Protein AF-A0A7S2RKB1-F1 (afdb_monomer)

Organism: NCBI:txid96639

Foldseek 3Di:
DDDDDDPPPPPPDFDWADDDALFWDDFDDDPDDDDDDDDFFDDDDPPAAADECLCQPQEVQASAPDFFDPDDAFQADSVLRSCRRHVDHDDHPFQQQDPDNVRGCPVVPDDQPAWDWRARRHPGHTFFTDDDPDGSVVQVVVQNVVSHRIGTSVGGPNVFWHAYGRGIIHGPVSPDPDD

pLDDT: mean 72.97, std 24.43, range [22.75, 96.31]

Sequence (179 aa):
WPTGGDGRMMIPRNRSLLVLSLVCAFSLYNLFTAMGNRGSGDIYGPPVVMGDESLMAPKEHGTCEKGPLEKLKWGVKSELADRICTANRHYAEHSGYAFEKETTSWLAQVDRGNPVEYFDSIFGDRMFTAPMGRTFEEFILESRKHGWPSFRDAEVDWENVRILPGGEAVSTNVSKPFE

Solvent-accessible surface area (backbone atoms only — not comparable to full-atom values): 10854 Å² total; per-residue (Å²): 137,89,85,92,77,93,75,75,78,75,72,79,76,85,64,66,38,71,48,42,60,67,36,39,32,54,69,81,87,75,98,70,95,72,95,74,85,94,68,94,65,61,79,70,64,83,87,54,41,75,42,60,72,72,58,63,41,80,46,85,33,42,27,20,75,54,63,47,46,96,78,56,72,44,62,52,53,58,70,58,44,28,46,30,54,24,68,41,92,72,58,54,77,64,73,43,48,66,78,36,75,93,56,20,42,39,83,81,68,58,66,73,90,51,63,40,78,38,42,41,46,55,82,58,50,63,39,33,40,42,48,68,100,57,50,49,66,57,38,52,54,52,9,62,75,72,27,38,52,50,40,36,67,89,19,49,33,60,89,35,37,24,35,27,70,58,52,32,48,41,67,54,70,56,70,61,78,91,128

Secondary structure (DSSP, 8-state):
----------PPP--EE---SSS-------S--------S--PPPTTPPB--GGGGS-BTBBTBSS---SS-GGG--HHHHHHHHTS-SS--SPTTGGG-TTT--HHHHS-SSS-EEEE-TTT--EEEEE-SSS-HHHHHHHHHHHTS--EEGGGB-TTTEEE-TTS-EEEGGGG----

Structure (mmCIF, N/CA/C/O backbone):
data_AF-A0A7S2RKB1-F1
#
_entry.id   AF-A0A7S2RKB1-F1
#
loop_
_atom_site.group_PDB
_atom_site.id
_atom_site.type_symbol
_atom_site.label_atom_id
_atom_site.label_alt_id
_atom_site.label_comp_id
_atom_site.label_asym_id
_atom_site.label_entity_id
_atom_site.label_seq_id
_atom_site.pdbx_PDB_ins_code
_atom_site.Cartn_x
_atom_site.Cartn_y
_atom_site.Cartn_z
_atom_site.occupancy
_atom_site.B_iso_or_equiv
_atom_site.auth_seq_id
_atom_site.auth_comp_id
_atom_site.auth_asym_id
_atom_site.auth_atom_id
_atom_site.pdbx_PDB_model_num
ATOM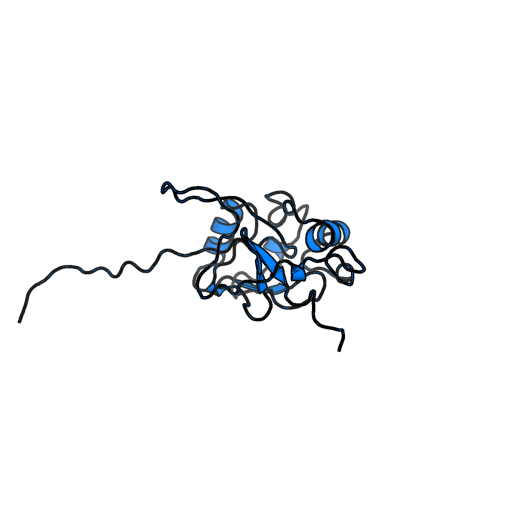 1 N N . TRP A 1 1 ? -28.813 -42.904 14.978 1.00 22.75 1 TRP A N 1
ATOM 2 C CA . TRP A 1 1 ? -29.222 -42.622 16.370 1.00 22.75 1 TRP A CA 1
ATOM 3 C C . TRP A 1 1 ? -28.021 -42.874 17.280 1.00 22.75 1 TRP A C 1
ATOM 5 O O . TRP A 1 1 ? -27.287 -43.806 16.985 1.00 22.75 1 TRP A O 1
ATOM 15 N N . PRO A 1 2 ? -27.757 -41.976 18.245 1.00 47.81 2 PRO A N 1
ATOM 16 C CA . PRO A 1 2 ? -26.564 -41.108 18.387 1.00 47.81 2 PRO A CA 1
ATOM 17 C C . PRO A 1 2 ? -25.535 -41.673 19.403 1.00 47.81 2 PRO A C 1
ATOM 19 O O . PRO A 1 2 ? -25.782 -42.743 19.936 1.00 47.81 2 PRO A O 1
ATOM 22 N N . THR A 1 3 ? -24.328 -41.135 19.653 1.00 34.97 3 THR A N 1
ATOM 23 C CA . THR A 1 3 ? -23.911 -39.822 20.226 1.00 34.97 3 THR A CA 1
ATOM 24 C C . THR A 1 3 ? -22.393 -39.634 19.994 1.00 34.97 3 THR A C 1
ATOM 26 O O . THR A 1 3 ? -21.649 -40.590 20.162 1.00 34.97 3 THR A O 1
ATOM 29 N N . GLY A 1 4 ? -21.856 -38.499 19.538 1.00 30.16 4 GLY A N 1
ATOM 30 C CA . GLY A 1 4 ? -21.643 -37.277 20.325 1.00 30.16 4 GLY A CA 1
ATOM 31 C C . GLY A 1 4 ? -20.134 -37.020 20.514 1.00 30.16 4 GLY A C 1
ATOM 32 O O . GLY A 1 4 ? -19.488 -37.710 21.291 1.00 30.16 4 GLY A O 1
ATOM 33 N N . GLY A 1 5 ? -19.579 -36.039 19.797 1.00 26.72 5 GLY A N 1
ATOM 34 C CA . GLY A 1 5 ? -18.192 -35.585 19.925 1.00 26.72 5 GLY A CA 1
ATOM 35 C C . GLY A 1 5 ? -17.987 -34.299 19.125 1.00 26.72 5 GLY A C 1
ATOM 36 O O . GLY A 1 5 ? -17.974 -34.336 17.900 1.00 26.72 5 GLY A O 1
ATOM 37 N N . ASP A 1 6 ? -17.921 -33.177 19.841 1.00 34.97 6 ASP A N 1
ATOM 38 C CA . ASP A 1 6 ? -17.678 -31.801 19.385 1.00 34.97 6 ASP A CA 1
ATOM 39 C C . ASP A 1 6 ? -16.506 -31.727 18.386 1.00 34.97 6 ASP A C 1
ATOM 41 O O . ASP A 1 6 ? -15.339 -31.655 18.763 1.00 34.97 6 ASP A O 1
ATOM 45 N N . GLY A 1 7 ? -16.835 -31.766 17.095 1.00 29.09 7 GLY A N 1
ATOM 46 C CA . GLY A 1 7 ? -15.930 -31.474 15.992 1.00 29.09 7 GLY A CA 1
ATOM 47 C C . GLY A 1 7 ? -16.027 -30.003 15.625 1.00 29.09 7 GLY A C 1
ATOM 48 O O . GLY A 1 7 ? -16.482 -29.676 14.529 1.00 29.09 7 GLY A O 1
ATOM 49 N N . ARG A 1 8 ? -15.650 -29.114 16.551 1.00 27.94 8 ARG A N 1
ATOM 50 C CA . ARG A 1 8 ? -15.369 -27.706 16.260 1.00 27.94 8 ARG A CA 1
ATOM 51 C C . ARG A 1 8 ? -14.520 -27.630 14.991 1.00 27.94 8 ARG A C 1
ATOM 53 O O . ARG A 1 8 ? -13.331 -27.944 15.012 1.00 27.94 8 ARG A O 1
ATOM 60 N N . MET A 1 9 ? -15.145 -27.220 13.886 1.00 23.86 9 MET A N 1
ATOM 61 C CA . MET A 1 9 ? -14.447 -26.786 12.683 1.00 23.86 9 MET A CA 1
ATOM 62 C C . MET A 1 9 ? -13.478 -25.689 13.115 1.00 23.86 9 MET A C 1
ATOM 64 O O . MET A 1 9 ? -13.882 -24.566 13.413 1.00 23.86 9 MET A O 1
ATOM 68 N N . MET A 1 10 ? -12.194 -26.034 13.203 1.00 23.20 10 MET A N 1
ATOM 69 C CA . MET A 1 10 ? -11.132 -25.049 13.283 1.00 23.20 10 MET A CA 1
ATOM 70 C C . MET A 1 10 ? -11.144 -24.295 11.958 1.00 23.20 10 MET A C 1
ATOM 72 O O . MET A 1 10 ? -10.637 -24.778 10.949 1.00 23.20 10 MET A O 1
ATOM 76 N N . ILE A 1 11 ? -11.778 -23.125 11.975 1.00 26.55 11 ILE A N 1
ATOM 77 C CA . ILE A 1 11 ? -11.685 -22.120 10.922 1.00 26.55 11 ILE A CA 1
ATOM 78 C C . ILE A 1 11 ? -10.182 -21.899 10.678 1.00 26.55 11 ILE A C 1
ATOM 80 O O . ILE A 1 11 ? -9.467 -21.585 11.639 1.00 26.55 11 ILE A O 1
ATOM 84 N N . PRO A 1 12 ? -9.656 -22.128 9.460 1.00 25.45 12 PRO A N 1
ATOM 85 C CA . PRO A 1 12 ? -8.233 -21.981 9.212 1.00 25.45 12 PRO A CA 1
ATOM 86 C C . PRO A 1 12 ? -7.802 -20.551 9.541 1.00 25.45 12 PRO A C 1
ATOM 88 O O . PRO A 1 12 ? -8.410 -19.579 9.100 1.00 25.45 12 PRO A O 1
ATOM 91 N N . ARG A 1 13 ? -6.762 -20.463 10.371 1.00 24.61 13 ARG A N 1
ATOM 92 C CA . ARG A 1 13 ? -6.138 -19.241 10.882 1.00 24.61 13 ARG A CA 1
ATOM 93 C C . ARG A 1 13 ? -5.901 -18.222 9.760 1.00 24.61 13 ARG A C 1
ATOM 95 O O . ARG A 1 13 ? -5.234 -18.548 8.781 1.00 24.61 13 ARG A O 1
ATOM 102 N N . ASN A 1 14 ? -6.407 -17.003 9.969 1.00 26.58 14 ASN A N 1
ATOM 103 C CA . ASN A 1 14 ? -6.174 -15.805 9.159 1.00 26.58 14 ASN A CA 1
ATOM 104 C C . ASN A 1 14 ? -4.717 -15.719 8.685 1.00 26.58 14 ASN A C 1
ATOM 106 O O . ASN A 1 14 ? -3.808 -15.520 9.493 1.00 26.58 14 ASN A O 1
ATOM 110 N N . ARG A 1 15 ? -4.512 -15.854 7.374 1.00 29.89 15 ARG A N 1
ATOM 111 C CA . ARG A 1 15 ? -3.282 -15.449 6.698 1.00 29.89 15 ARG A CA 1
ATOM 112 C C . ARG A 1 15 ? -3.442 -13.958 6.403 1.00 29.89 15 ARG A C 1
ATOM 114 O O . ARG A 1 15 ? -4.261 -13.564 5.580 1.00 29.89 15 ARG A O 1
ATOM 121 N N . SER A 1 16 ? -2.785 -13.125 7.203 1.00 28.12 16 SER A N 1
ATOM 122 C CA . SER A 1 16 ? -2.664 -11.697 6.917 1.00 28.12 16 SER A CA 1
ATOM 123 C C . SER A 1 16 ? -1.487 -11.524 5.969 1.00 28.12 16 SER A C 1
ATOM 125 O O . SER A 1 16 ? -0.365 -11.868 6.341 1.00 28.12 16 SER A O 1
ATOM 127 N N . LEU A 1 17 ? -1.735 -11.046 4.749 1.00 30.05 17 LEU A N 1
ATOM 128 C CA . LEU A 1 17 ? -0.665 -10.586 3.875 1.00 30.05 17 LEU A CA 1
ATOM 129 C C . LEU A 1 17 ? -0.160 -9.250 4.408 1.00 30.05 17 LEU A C 1
ATOM 131 O O . LEU A 1 17 ? -0.875 -8.395 4.926 1.00 30.05 17 LEU A O 1
ATOM 135 N N . LEU A 1 18 ? 1.142 -9.080 4.329 1.00 30.59 18 LEU A N 1
ATOM 136 C CA . LEU A 1 18 ? 1.769 -7.830 4.695 1.00 30.59 18 LEU A CA 1
ATOM 137 C C . LEU A 1 18 ? 1.965 -7.088 3.393 1.00 30.59 18 LEU A C 1
ATOM 139 O O . LEU A 1 18 ? 2.923 -7.347 2.673 1.00 30.59 18 LEU A O 1
ATOM 143 N N . VAL A 1 19 ? 1.037 -6.190 3.083 1.00 30.83 19 VAL A N 1
ATOM 144 C CA . VAL A 1 19 ? 1.320 -5.157 2.101 1.00 30.83 19 VAL A CA 1
ATOM 145 C C . VAL A 1 19 ? 1.394 -3.853 2.862 1.00 30.83 19 VAL A C 1
ATOM 147 O O . VAL A 1 19 ? 0.388 -3.350 3.335 1.00 30.83 19 VAL A O 1
ATOM 150 N N . LEU A 1 20 ? 2.637 -3.459 3.141 1.00 36.00 20 LEU A N 1
ATOM 151 C CA . LEU A 1 20 ? 3.286 -2.233 2.670 1.00 36.00 20 LEU A CA 1
ATOM 152 C C . LEU A 1 20 ? 2.356 -1.043 2.445 1.00 36.00 20 LEU A C 1
ATOM 154 O O . LEU A 1 20 ? 1.196 -1.201 2.086 1.00 36.00 20 LEU A O 1
ATOM 158 N N . SER A 1 21 ? 2.833 0.179 2.655 1.00 31.25 21 SER A N 1
ATOM 159 C CA . SER A 1 21 ? 1.994 1.344 2.382 1.00 31.25 21 SER A CA 1
ATOM 160 C C . SER A 1 21 ? 1.488 1.364 0.926 1.00 31.25 21 SER A C 1
ATOM 162 O O . SER A 1 21 ? 1.634 0.438 0.134 1.00 31.25 21 SER A O 1
ATOM 164 N N . LEU A 1 22 ? 0.924 2.483 0.518 1.00 40.50 22 LEU A N 1
ATOM 165 C CA . LEU A 1 22 ? 0.825 2.923 -0.874 1.00 40.50 22 LEU A CA 1
ATOM 166 C C . LEU A 1 22 ? 2.106 2.763 -1.751 1.00 40.50 22 LEU A C 1
ATOM 168 O O . LEU A 1 22 ? 2.208 3.405 -2.796 1.00 40.50 22 LEU A O 1
ATOM 172 N N . VAL A 1 23 ? 3.102 1.975 -1.344 1.00 32.56 23 VAL A N 1
ATOM 173 C CA . VAL A 1 23 ? 4.433 1.822 -1.887 1.00 32.56 23 VAL A CA 1
ATOM 174 C C . VAL A 1 23 ? 5.052 0.483 -1.393 1.00 32.56 23 VAL A C 1
ATOM 176 O O . VAL A 1 23 ? 5.084 0.237 -0.192 1.00 32.56 23 VAL A O 1
ATOM 179 N N . CYS A 1 24 ? 5.501 -0.383 -2.316 1.00 30.62 24 CYS A N 1
ATOM 180 C CA . CYS A 1 24 ? 5.861 -1.815 -2.159 1.00 30.62 24 CYS A CA 1
ATOM 181 C C . CYS A 1 24 ? 7.160 -2.174 -1.369 1.00 30.62 24 CYS A C 1
ATOM 183 O O . CYS A 1 24 ? 7.976 -1.319 -1.053 1.00 30.62 24 CYS A O 1
ATOM 185 N N . ALA A 1 25 ? 7.340 -3.492 -1.133 1.00 31.64 25 ALA A N 1
ATOM 186 C CA . ALA A 1 25 ? 8.461 -4.299 -0.581 1.00 31.64 25 ALA A CA 1
ATOM 187 C C . ALA A 1 25 ? 8.679 -4.520 0.952 1.00 31.64 25 ALA A C 1
ATOM 189 O O . ALA A 1 25 ? 9.341 -3.746 1.644 1.00 31.64 25 ALA A O 1
ATOM 190 N N . PHE A 1 26 ? 8.266 -5.693 1.477 1.00 35.56 26 PHE A N 1
ATOM 191 C CA . PHE A 1 26 ? 8.821 -6.304 2.693 1.00 35.56 26 PHE A CA 1
ATOM 192 C C . PHE A 1 26 ? 8.991 -7.813 2.511 1.00 35.56 26 PHE A C 1
ATOM 194 O O . PHE A 1 26 ? 8.046 -8.530 2.204 1.00 35.56 26 PHE A O 1
ATOM 201 N N . SER A 1 27 ? 10.200 -8.286 2.799 1.00 3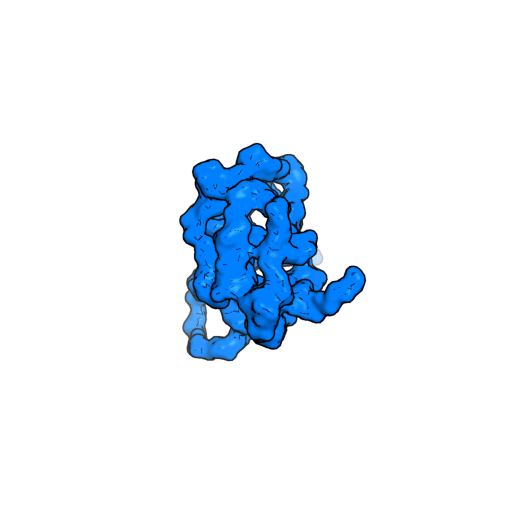2.28 27 SER A N 1
ATOM 202 C CA . SER A 1 27 ? 10.482 -9.665 3.173 1.00 32.28 27 SER A CA 1
ATOM 203 C C . SER A 1 27 ? 11.081 -9.618 4.572 1.00 32.28 27 SER A C 1
ATOM 205 O O . SER A 1 27 ? 12.177 -9.090 4.730 1.00 32.28 27 SER A O 1
ATOM 207 N N . LEU A 1 28 ? 10.387 -10.147 5.586 1.00 30.70 28 LEU A N 1
ATOM 208 C CA . LEU A 1 28 ? 11.035 -10.709 6.775 1.00 30.70 28 LEU A CA 1
ATOM 209 C C . LEU A 1 28 ? 10.230 -11.899 7.315 1.00 30.70 28 LEU A C 1
ATOM 211 O O . LEU A 1 28 ? 9.051 -11.817 7.647 1.00 30.70 28 LEU A O 1
ATOM 215 N N . TYR A 1 29 ? 10.958 -13.005 7.408 1.00 33.84 29 TYR A N 1
ATOM 216 C CA . TYR A 1 29 ? 10.642 -14.310 7.971 1.00 33.84 29 TYR A CA 1
ATOM 217 C C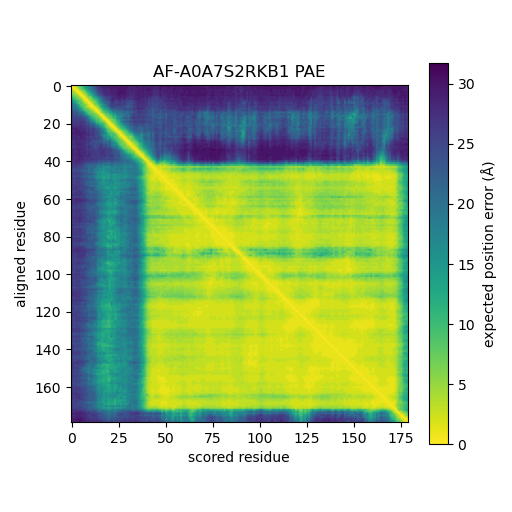 . TYR A 1 29 ? 9.798 -14.327 9.268 1.00 33.84 29 TYR A C 1
ATOM 219 O O . TYR A 1 29 ? 10.232 -13.858 10.315 1.00 33.84 29 TYR A O 1
ATOM 227 N N . ASN A 1 30 ? 8.685 -15.065 9.183 1.00 36.66 30 ASN A N 1
ATOM 228 C CA . ASN A 1 30 ? 8.156 -16.071 10.118 1.00 36.66 30 ASN A CA 1
ATOM 229 C C . ASN A 1 30 ? 7.987 -15.750 11.619 1.00 36.66 30 ASN A C 1
ATOM 231 O O . ASN A 1 30 ? 8.924 -15.831 12.410 1.00 36.66 30 ASN A O 1
ATOM 235 N N . LEU A 1 31 ? 6.715 -15.706 12.037 1.00 27.77 31 LEU A N 1
ATOM 236 C CA . LEU A 1 31 ? 6.257 -16.371 13.261 1.00 27.77 31 LEU A CA 1
ATOM 237 C C . LEU A 1 31 ? 5.625 -17.726 12.893 1.00 27.77 31 LEU A C 1
ATOM 239 O O . LEU A 1 31 ? 4.414 -17.860 12.965 1.00 27.77 31 LEU A O 1
ATOM 243 N N . PHE A 1 32 ? 6.420 -18.721 12.494 1.00 31.42 32 PHE A N 1
ATOM 244 C CA . PHE A 1 32 ? 6.077 -20.141 12.666 1.00 31.42 32 PHE A CA 1
ATOM 245 C C . PHE A 1 32 ? 7.359 -20.979 12.713 1.00 31.42 32 PHE A C 1
ATOM 247 O O . PHE A 1 32 ? 8.085 -21.123 11.735 1.00 31.42 32 PHE A O 1
ATOM 254 N N . THR A 1 33 ? 7.641 -21.521 13.895 1.00 32.06 33 THR A N 1
ATOM 255 C CA . THR A 1 33 ? 8.693 -22.502 14.144 1.00 32.06 33 THR A CA 1
ATOM 256 C C . THR A 1 33 ? 8.208 -23.876 13.686 1.00 32.06 33 THR A C 1
ATOM 258 O O . THR A 1 33 ? 7.337 -24.464 14.319 1.00 32.06 33 THR A O 1
ATOM 261 N N . ALA A 1 34 ? 8.800 -24.413 12.626 1.00 27.95 34 ALA A N 1
ATOM 262 C CA . ALA A 1 34 ? 9.016 -25.847 12.461 1.00 27.95 34 ALA A CA 1
ATOM 263 C C . ALA A 1 34 ? 10.259 -26.018 11.582 1.00 27.95 34 ALA A C 1
ATOM 265 O O . ALA A 1 34 ? 10.445 -25.313 10.597 1.00 27.95 34 ALA A O 1
ATOM 266 N N . MET A 1 35 ? 11.160 -26.888 12.017 1.00 33.19 35 MET A N 1
ATOM 267 C CA . MET A 1 35 ? 12.509 -27.060 11.487 1.00 33.19 35 MET A CA 1
ATOM 268 C C . MET A 1 35 ? 12.487 -27.388 9.984 1.00 33.19 35 MET A C 1
ATOM 270 O O . MET A 1 35 ? 11.831 -28.341 9.577 1.00 33.19 35 MET A O 1
ATOM 274 N N . GLY A 1 36 ? 13.229 -26.631 9.172 1.00 28.55 36 GLY A N 1
ATOM 275 C CA . GLY A 1 36 ? 13.377 -26.897 7.741 1.00 28.55 36 GLY A CA 1
ATOM 276 C C . GLY A 1 36 ? 14.241 -25.849 7.036 1.00 28.55 36 GLY A C 1
ATOM 277 O O . GLY A 1 36 ? 13.986 -24.658 7.128 1.00 28.55 36 GLY A O 1
ATOM 278 N N . ASN A 1 37 ? 15.299 -26.326 6.391 1.00 35.88 37 ASN A N 1
ATOM 279 C CA . ASN A 1 37 ? 16.357 -25.635 5.651 1.00 35.88 37 ASN A CA 1
ATOM 280 C C . ASN A 1 37 ? 15.897 -24.426 4.788 1.00 35.88 37 ASN A C 1
ATOM 282 O O . ASN A 1 37 ? 15.012 -24.576 3.951 1.00 35.88 37 ASN A O 1
ATOM 286 N N . ARG A 1 38 ? 16.526 -23.246 4.948 1.00 42.44 38 ARG A N 1
ATOM 287 C CA . ARG A 1 38 ? 16.238 -22.027 4.159 1.00 42.44 38 ARG A CA 1
ATOM 288 C C . ARG A 1 38 ? 16.878 -22.113 2.769 1.00 42.44 38 ARG A C 1
ATOM 290 O O . ARG A 1 38 ? 18.085 -21.921 2.639 1.00 42.44 38 ARG A O 1
ATOM 297 N N . GLY A 1 39 ? 16.063 -22.375 1.752 1.00 33.53 39 GLY A N 1
ATOM 298 C CA . GLY A 1 39 ? 16.399 -22.203 0.338 1.00 33.53 39 GLY A CA 1
ATOM 299 C C . GLY A 1 39 ? 15.526 -21.117 -0.294 1.00 33.53 39 GLY A C 1
ATOM 300 O O . GLY A 1 39 ? 14.411 -20.875 0.152 1.00 33.53 39 GLY A O 1
ATOM 301 N N . SER A 1 40 ? 16.043 -20.457 -1.326 1.00 49.50 40 SER A N 1
ATOM 302 C CA . SER A 1 40 ? 15.294 -19.595 -2.245 1.00 49.50 40 SER A CA 1
ATOM 303 C C . SER A 1 40 ? 14.058 -20.317 -2.809 1.00 49.50 40 SER A C 1
ATOM 305 O O . SER A 1 40 ? 14.231 -21.364 -3.432 1.00 49.50 40 SER A O 1
ATOM 307 N N . GLY A 1 41 ? 12.847 -19.765 -2.644 1.00 53.69 41 GLY A N 1
ATOM 308 C CA . GLY A 1 41 ? 11.652 -20.254 -3.354 1.00 53.69 41 GLY A CA 1
ATOM 309 C C . GLY A 1 41 ? 10.399 -20.494 -2.510 1.00 53.69 41 GLY A C 1
ATOM 310 O O . GLY A 1 41 ? 9.762 -21.533 -2.670 1.00 53.69 41 GLY A O 1
ATOM 311 N N . ASP A 1 42 ? 10.014 -19.562 -1.636 1.00 67.00 42 ASP A N 1
ATOM 312 C CA . ASP A 1 42 ? 8.704 -19.655 -0.986 1.00 67.00 42 ASP A CA 1
ATOM 313 C C . ASP A 1 42 ? 7.598 -19.464 -2.041 1.00 67.00 42 ASP A C 1
ATOM 315 O O . ASP A 1 42 ? 7.418 -18.374 -2.586 1.00 67.00 42 ASP A O 1
ATOM 319 N N . ILE A 1 43 ? 6.889 -20.552 -2.358 1.00 78.19 43 ILE A N 1
ATOM 320 C CA . ILE A 1 43 ? 5.700 -20.553 -3.215 1.00 78.19 43 ILE A CA 1
ATOM 321 C C . ILE A 1 43 ? 4.468 -20.486 -2.321 1.00 78.19 43 ILE A C 1
ATOM 323 O O . ILE A 1 43 ? 4.257 -21.343 -1.457 1.00 78.19 43 ILE A O 1
ATOM 327 N N . TYR A 1 44 ? 3.630 -19.482 -2.552 1.00 84.56 44 TYR A N 1
ATOM 328 C CA . TYR A 1 44 ? 2.390 -19.294 -1.813 1.00 84.56 44 TYR A CA 1
ATOM 329 C C . TYR A 1 44 ? 1.232 -19.976 -2.546 1.00 84.56 44 TYR A C 1
ATOM 331 O O . TYR A 1 44 ? 1.093 -19.878 -3.762 1.00 84.56 44 TYR A O 1
ATOM 339 N N . GLY A 1 45 ? 0.411 -20.713 -1.795 1.00 87.44 45 GLY A N 1
ATOM 340 C CA . GLY A 1 45 ? -0.793 -21.343 -2.336 1.00 87.44 45 GLY A CA 1
ATOM 341 C C . GLY A 1 45 ? -1.942 -20.344 -2.535 1.00 87.44 45 GLY A C 1
ATOM 342 O O . GLY A 1 45 ? -1.889 -19.239 -1.991 1.00 87.44 45 GLY A O 1
ATOM 343 N N . PRO A 1 46 ? -3.014 -20.745 -3.244 1.00 86.75 46 PRO A N 1
ATOM 344 C CA . PRO A 1 46 ? -4.194 -19.907 -3.456 1.00 86.75 46 PRO A CA 1
ATOM 345 C C . PRO A 1 46 ? -4.767 -19.324 -2.146 1.00 86.75 46 PRO A C 1
ATOM 347 O O . PRO A 1 46 ? -4.726 -20.012 -1.117 1.00 86.75 46 PRO A O 1
ATOM 350 N N . PRO A 1 47 ? -5.324 -18.094 -2.174 1.00 91.25 47 PRO A N 1
ATOM 351 C CA . PRO A 1 47 ? -5.634 -17.285 -3.364 1.00 91.25 47 PRO A CA 1
ATOM 352 C C . PRO A 1 47 ? -4.453 -16.468 -3.913 1.00 91.25 47 PRO A C 1
ATOM 354 O O . PRO A 1 47 ? -4.628 -15.747 -4.890 1.00 91.25 47 PRO A O 1
ATOM 357 N N . VAL A 1 48 ? -3.264 -16.585 -3.316 1.00 91.00 48 VAL A N 1
ATOM 358 C CA . VAL A 1 48 ? -2.084 -15.828 -3.737 1.00 91.00 48 VAL A CA 1
ATOM 359 C C . VAL A 1 48 ? -1.718 -16.126 -5.189 1.00 91.00 48 VAL A C 1
ATOM 361 O O . VAL A 1 48 ? -1.634 -17.287 -5.596 1.00 91.00 48 VAL A O 1
ATOM 364 N N . VAL A 1 49 ? -1.461 -15.065 -5.957 1.00 91.75 49 VAL A N 1
ATOM 365 C CA . VAL A 1 49 ? -0.968 -15.157 -7.334 1.00 91.75 49 VAL A CA 1
ATOM 366 C C . VAL A 1 49 ? 0.522 -14.832 -7.355 1.00 91.75 49 VAL A C 1
ATOM 368 O O . VAL A 1 49 ? 0.935 -13.717 -7.028 1.00 91.75 49 VAL A O 1
ATOM 371 N N . MET A 1 50 ? 1.337 -15.813 -7.740 1.00 91.94 50 MET A N 1
ATOM 372 C CA . MET A 1 50 ? 2.788 -15.646 -7.836 1.00 91.94 50 MET A CA 1
ATOM 373 C C . MET A 1 50 ? 3.172 -14.777 -9.039 1.00 91.94 50 MET A C 1
ATOM 375 O O . MET A 1 50 ? 2.573 -14.889 -10.110 1.00 91.94 50 MET A O 1
ATOM 379 N N . GLY A 1 51 ? 4.180 -13.927 -8.860 1.00 87.94 51 GLY A N 1
ATOM 380 C CA . GLY A 1 51 ? 4.837 -13.170 -9.925 1.00 87.94 51 GLY A CA 1
ATOM 381 C C . GLY A 1 51 ? 6.200 -13.750 -10.287 1.00 87.94 51 GLY A C 1
ATOM 382 O O . GLY A 1 51 ? 6.774 -14.530 -9.529 1.00 87.94 51 GLY A O 1
ATOM 383 N N . ASP A 1 52 ? 6.710 -13.343 -11.446 1.00 88.62 52 ASP A N 1
ATOM 384 C CA . ASP A 1 52 ? 8.076 -13.637 -11.881 1.00 88.62 52 ASP A CA 1
ATOM 385 C C . ASP A 1 52 ? 9.009 -12.472 -11.526 1.00 88.62 52 ASP A C 1
ATOM 387 O O . ASP A 1 52 ? 8.598 -11.309 -11.573 1.00 88.62 52 ASP A O 1
ATOM 391 N N . GLU A 1 53 ? 10.274 -12.765 -11.211 1.00 86.94 53 GLU A N 1
ATOM 392 C CA . GLU A 1 53 ? 11.292 -11.737 -10.939 1.00 86.94 53 GLU A CA 1
ATOM 393 C C . GLU A 1 53 ? 11.471 -10.752 -12.107 1.00 86.94 53 GLU A C 1
ATOM 395 O O . GLU A 1 53 ? 11.868 -9.603 -11.892 1.00 86.94 53 GLU A O 1
ATOM 400 N N . SER A 1 54 ? 11.121 -11.145 -13.338 1.00 87.56 54 SER A N 1
ATOM 401 C CA . SER A 1 54 ? 11.137 -10.266 -14.509 1.00 87.56 54 SER A CA 1
ATOM 402 C C . SER A 1 54 ? 10.252 -9.027 -14.351 1.00 87.56 54 SER A C 1
ATOM 404 O O . SER A 1 54 ? 10.522 -8.009 -14.990 1.00 87.56 54 SER A O 1
ATOM 406 N N . LEU A 1 55 ? 9.218 -9.070 -13.499 1.00 83.62 55 LEU A N 1
ATOM 407 C CA . LEU A 1 55 ? 8.370 -7.907 -13.203 1.00 83.62 55 LEU A CA 1
ATOM 408 C C . LEU A 1 55 ? 9.189 -6.746 -12.627 1.00 83.62 55 LEU A C 1
ATOM 410 O O . LEU A 1 55 ? 8.931 -5.588 -12.954 1.00 83.62 55 LEU A O 1
ATOM 414 N N . MET A 1 56 ? 10.235 -7.055 -11.863 1.00 83.62 56 MET A N 1
ATOM 415 C CA . MET A 1 56 ? 11.114 -6.071 -11.233 1.00 83.62 56 MET A CA 1
ATOM 416 C C . MET A 1 56 ? 12.439 -5.886 -11.982 1.00 83.62 56 MET A C 1
ATOM 418 O O . MET A 1 56 ? 13.401 -5.351 -11.424 1.00 83.62 56 MET A O 1
ATOM 422 N N . ALA A 1 57 ? 12.504 -6.306 -13.250 1.00 87.19 57 ALA A N 1
ATOM 423 C CA . ALA A 1 57 ? 13.628 -5.981 -14.117 1.00 87.19 57 ALA A CA 1
ATOM 424 C C . ALA A 1 57 ? 13.773 -4.451 -14.262 1.00 87.19 57 ALA A C 1
ATOM 426 O O . ALA A 1 57 ? 12.750 -3.750 -14.264 1.00 87.19 57 ALA A O 1
ATOM 427 N N . PRO A 1 58 ? 15.011 -3.933 -14.398 1.00 87.50 58 PRO A N 1
ATOM 428 C CA . PRO A 1 58 ? 15.250 -2.514 -14.630 1.00 87.50 58 PRO A CA 1
ATOM 429 C C . PRO A 1 58 ? 14.508 -1.980 -15.862 1.00 87.50 58 PRO A C 1
ATOM 431 O O . PRO A 1 58 ? 14.436 -2.651 -16.892 1.00 87.50 58 PRO A O 1
ATOM 434 N N . LYS A 1 59 ? 13.981 -0.763 -15.742 1.00 87.50 59 LYS A N 1
ATOM 435 C CA . LYS A 1 59 ? 13.218 -0.010 -16.748 1.00 87.50 59 LYS A CA 1
ATOM 436 C C . LYS A 1 59 ? 13.728 1.436 -16.793 1.00 87.50 59 LYS A C 1
ATOM 438 O O . LYS A 1 59 ? 14.770 1.740 -16.215 1.00 87.50 59 LYS A O 1
ATOM 443 N N . GLU A 1 60 ? 13.018 2.317 -17.497 1.00 87.56 60 GLU A N 1
ATOM 444 C CA . GLU A 1 60 ? 13.403 3.727 -17.654 1.00 87.56 60 GLU A CA 1
ATOM 445 C C . GLU A 1 60 ? 13.548 4.455 -16.307 1.00 87.56 60 GLU A C 1
ATOM 447 O O . GLU A 1 60 ? 14.499 5.212 -16.115 1.00 87.56 60 GLU A O 1
ATOM 452 N N . HIS A 1 61 ? 12.672 4.157 -15.345 1.00 84.19 61 HIS A N 1
ATOM 453 C CA . HIS A 1 61 ? 12.659 4.766 -14.019 1.00 84.19 61 HIS A CA 1
ATOM 454 C C . HIS A 1 61 ? 12.768 3.695 -12.923 1.00 84.19 61 HIS A C 1
ATOM 456 O O . HIS A 1 61 ? 11.792 3.291 -12.289 1.00 84.19 61 HIS A O 1
ATOM 462 N N . GLY A 1 62 ? 13.983 3.177 -12.723 1.00 86.62 62 GLY A N 1
ATOM 463 C CA . GLY A 1 62 ? 14.252 2.126 -11.739 1.00 86.62 62 GLY A CA 1
ATOM 464 C C . GLY A 1 62 ? 13.651 0.790 -12.172 1.00 86.62 62 GLY A C 1
ATOM 465 O O . GLY A 1 62 ? 14.102 0.200 -13.146 1.00 86.62 62 GLY A O 1
ATOM 466 N N . THR A 1 63 ? 12.648 0.298 -11.453 1.00 85.38 63 THR A N 1
ATOM 467 C CA . THR A 1 63 ? 11.880 -0.915 -11.792 1.00 85.38 63 THR A CA 1
ATOM 468 C C . THR A 1 63 ? 10.526 -0.604 -12.437 1.00 85.38 63 THR A C 1
ATOM 470 O O . THR A 1 63 ? 9.782 -1.524 -12.785 1.00 85.38 63 THR A O 1
ATOM 473 N N . CYS A 1 64 ? 10.226 0.676 -12.670 1.00 82.69 64 CYS A N 1
ATOM 474 C CA . CYS A 1 64 ? 9.015 1.161 -13.328 1.00 82.69 64 CYS A CA 1
ATOM 475 C C . CYS A 1 64 ? 9.358 1.980 -14.583 1.00 82.69 64 CYS A C 1
ATOM 477 O O . CYS A 1 64 ? 10.500 2.369 -14.808 1.00 82.69 64 CYS A O 1
ATOM 479 N N . GLU A 1 65 ? 8.362 2.249 -15.423 1.00 86.50 65 GLU A N 1
ATOM 480 C CA . GLU A 1 65 ? 8.539 3.087 -16.622 1.00 86.50 65 GLU A CA 1
ATOM 481 C C . GLU A 1 65 ? 8.529 4.588 -16.296 1.00 86.50 65 GLU A C 1
ATOM 483 O O . GLU A 1 65 ? 9.078 5.391 -17.038 1.00 86.50 65 GLU A O 1
ATOM 488 N N . LYS A 1 66 ? 7.921 4.975 -15.169 1.00 85.44 66 LYS A N 1
ATOM 489 C CA . LYS A 1 66 ? 7.754 6.368 -14.743 1.00 85.44 66 LYS A CA 1
ATOM 490 C C . LYS A 1 66 ? 7.811 6.502 -13.222 1.00 85.44 66 LYS A C 1
ATOM 492 O O . LYS A 1 66 ? 7.677 5.514 -12.499 1.00 85.44 66 LYS A O 1
ATOM 497 N N . GLY A 1 67 ? 7.974 7.739 -12.760 1.00 86.62 67 GLY A N 1
ATOM 498 C CA . GLY A 1 67 ? 7.855 8.096 -11.348 1.00 86.62 67 GLY A CA 1
ATOM 499 C C . GLY A 1 67 ? 6.399 8.165 -10.855 1.00 86.62 67 GLY A C 1
ATOM 500 O O . GLY A 1 67 ? 5.462 7.918 -11.622 1.00 86.62 67 GLY A O 1
ATOM 501 N N . PRO A 1 68 ? 6.193 8.513 -9.573 1.00 87.19 68 PRO A N 1
ATOM 502 C CA . PRO A 1 68 ? 4.870 8.580 -8.962 1.00 87.19 68 PRO A CA 1
ATOM 503 C C . PRO A 1 68 ? 3.919 9.576 -9.623 1.00 87.19 68 PRO A C 1
ATOM 505 O O . PRO A 1 68 ? 4.330 10.568 -10.225 1.00 87.19 68 PRO A O 1
ATOM 508 N N . LEU A 1 69 ? 2.622 9.341 -9.427 1.00 82.12 69 LEU A N 1
ATOM 509 C CA . LEU A 1 69 ? 1.564 10.275 -9.798 1.00 82.12 69 LEU A CA 1
ATOM 510 C C . LEU A 1 69 ? 1.766 11.635 -9.111 1.00 82.12 69 LEU A C 1
ATOM 512 O O . LEU A 1 69 ? 2.159 11.710 -7.947 1.00 82.12 69 LEU A O 1
ATOM 516 N N . GLU A 1 70 ? 1.404 12.719 -9.804 1.00 80.69 70 GLU A N 1
ATOM 517 C CA . GLU A 1 70 ? 1.581 14.093 -9.301 1.00 80.69 70 GLU A CA 1
ATOM 518 C C . GLU A 1 70 ? 0.863 14.356 -7.967 1.00 80.69 70 GLU A C 1
ATOM 520 O O . GLU A 1 70 ? 1.292 15.194 -7.174 1.00 80.69 70 GLU A O 1
ATOM 525 N N . LYS A 1 71 ? -0.258 13.665 -7.720 1.00 82.12 71 LYS A N 1
ATOM 526 C CA . LYS A 1 71 ? -1.101 13.850 -6.534 1.00 82.12 71 LYS A CA 1
ATOM 527 C C . LYS A 1 71 ? -1.328 12.527 -5.824 1.00 82.12 71 LYS A C 1
ATOM 529 O O . LYS A 1 71 ? -2.252 11.782 -6.147 1.00 82.12 71 LYS A O 1
ATOM 534 N N . LEU A 1 72 ? -0.508 12.274 -4.813 1.00 86.25 72 LEU A N 1
ATOM 535 C CA . LEU A 1 72 ? -0.657 11.121 -3.936 1.00 86.25 72 LEU A CA 1
ATOM 536 C C . LEU A 1 72 ? -1.671 11.395 -2.821 1.00 86.25 72 LEU A C 1
ATOM 538 O O . LEU A 1 72 ? -1.801 12.515 -2.314 1.00 86.25 72 LEU A O 1
ATOM 542 N N . LYS A 1 73 ? -2.398 10.349 -2.417 1.00 85.62 73 LYS A N 1
ATOM 543 C CA . LYS A 1 73 ? -3.327 10.428 -1.285 1.00 85.62 73 LYS A CA 1
ATOM 544 C C . LYS A 1 73 ? -2.567 10.647 0.024 1.00 85.62 73 LYS A C 1
ATOM 546 O O . LYS A 1 73 ? -1.409 10.269 0.183 1.00 85.62 73 LYS A O 1
ATOM 551 N N . TRP A 1 74 ? -3.263 11.256 0.977 1.00 87.75 74 TRP A N 1
ATOM 552 C CA . TRP A 1 74 ? -2.848 11.375 2.376 1.00 87.75 74 TRP A CA 1
ATOM 553 C C . TRP A 1 74 ? -1.529 12.111 2.639 1.00 87.75 74 TRP A C 1
ATOM 555 O O . TRP A 1 74 ? -0.987 12.009 3.737 1.00 87.75 74 TRP A O 1
ATOM 565 N N . GLY A 1 75 ? -1.046 12.913 1.688 1.00 84.06 75 GLY A N 1
ATOM 566 C CA . GLY A 1 75 ? 0.165 13.718 1.871 1.00 84.06 75 GLY A CA 1
ATOM 567 C C . GLY A 1 75 ? 1.457 12.900 1.856 1.00 84.06 75 GLY A C 1
ATOM 568 O O . GLY A 1 75 ? 2.467 13.363 2.382 1.00 84.06 75 GLY A O 1
ATOM 569 N N . VAL A 1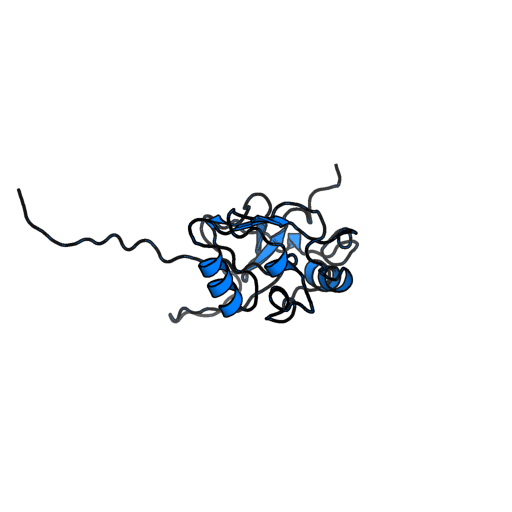 76 ? 1.431 11.698 1.268 1.00 85.56 76 VAL A N 1
ATOM 570 C CA . VAL A 1 76 ? 2.648 10.920 1.007 1.00 85.56 76 VAL A CA 1
ATOM 571 C C . VAL A 1 76 ? 3.587 11.750 0.131 1.00 85.56 76 VAL A C 1
ATOM 573 O O . VAL A 1 76 ? 3.168 12.323 -0.875 1.00 85.56 76 VAL A O 1
ATOM 576 N N . LYS A 1 77 ? 4.862 11.826 0.523 1.00 86.50 77 LYS A N 1
ATOM 577 C CA . LYS A 1 77 ? 5.883 12.577 -0.219 1.00 86.50 77 LYS A CA 1
ATOM 578 C C . LYS A 1 77 ? 6.237 11.840 -1.506 1.00 86.50 77 LYS A C 1
ATOM 580 O O . LYS A 1 77 ? 6.617 10.670 -1.441 1.00 86.50 77 LYS A O 1
ATOM 585 N N . SER A 1 78 ? 6.172 12.528 -2.642 1.00 86.00 78 SER A N 1
ATOM 586 C CA . SER A 1 78 ? 6.469 11.934 -3.949 1.00 86.00 78 SER A CA 1
ATOM 587 C C . SER A 1 78 ? 7.882 11.359 -4.014 1.00 86.00 78 SER A C 1
ATOM 589 O O . SER A 1 78 ? 8.064 10.276 -4.548 1.00 86.00 78 SER A O 1
ATOM 591 N N . GLU A 1 79 ? 8.871 11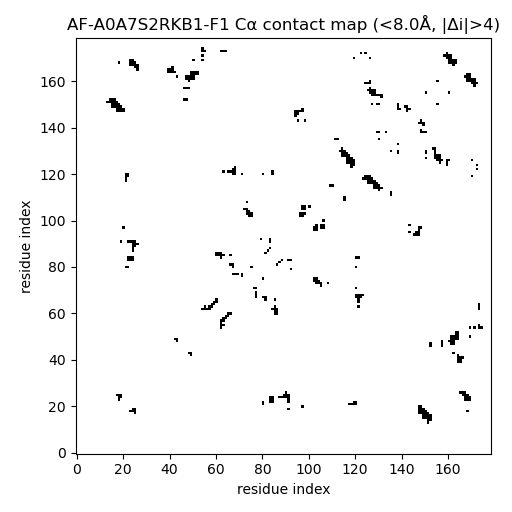.994 -3.385 1.00 89.06 79 GLU A N 1
ATOM 592 C CA . GLU A 1 79 ? 10.256 11.502 -3.377 1.00 89.06 79 GLU A CA 1
ATOM 593 C C . GLU A 1 79 ? 10.406 10.204 -2.570 1.00 89.06 79 GLU A C 1
ATOM 595 O O . GLU A 1 79 ? 11.225 9.345 -2.895 1.00 89.06 79 GLU A O 1
ATOM 600 N N . LEU A 1 80 ? 9.619 10.053 -1.497 1.00 85.62 80 LEU A N 1
ATOM 601 C CA . LEU A 1 80 ? 9.605 8.822 -0.710 1.00 85.62 80 LEU A CA 1
ATOM 602 C C . LEU A 1 80 ? 8.926 7.694 -1.486 1.00 85.62 80 LEU A C 1
ATOM 604 O O . LEU A 1 80 ? 9.466 6.590 -1.520 1.00 85.62 80 LEU A O 1
ATOM 608 N N . ALA A 1 81 ? 7.773 7.987 -2.094 1.00 84.56 81 ALA A N 1
ATOM 609 C CA . ALA A 1 81 ? 7.052 7.030 -2.922 1.00 84.56 81 ALA A CA 1
ATOM 610 C C . ALA A 1 81 ? 7.909 6.565 -4.096 1.00 84.56 81 ALA A C 1
ATOM 612 O O . ALA A 1 81 ? 8.015 5.368 -4.331 1.00 84.56 81 ALA A O 1
ATOM 613 N N . ASP A 1 82 ? 8.596 7.491 -4.760 1.00 85.75 82 ASP A N 1
ATOM 614 C CA . ASP A 1 82 ? 9.479 7.164 -5.867 1.00 85.75 82 ASP A CA 1
ATOM 615 C C . ASP A 1 82 ? 10.601 6.224 -5.424 1.00 85.75 82 ASP A C 1
ATOM 617 O O . ASP A 1 82 ? 10.726 5.100 -5.908 1.00 85.75 82 ASP A O 1
ATOM 621 N N . ARG A 1 83 ? 11.365 6.636 -4.406 1.00 85.00 83 ARG A N 1
ATOM 622 C CA . ARG A 1 83 ? 12.503 5.858 -3.914 1.00 85.00 83 ARG A CA 1
ATOM 623 C C . ARG A 1 83 ? 12.119 4.427 -3.558 1.00 85.00 83 ARG A C 1
ATOM 625 O O . ARG A 1 83 ? 12.887 3.520 -3.854 1.00 85.00 83 ARG A O 1
ATOM 632 N N . ILE A 1 84 ? 10.993 4.234 -2.877 1.00 84.75 84 ILE A N 1
ATOM 633 C CA . ILE A 1 84 ? 10.604 2.914 -2.381 1.00 84.75 84 ILE A CA 1
ATOM 634 C C . ILE A 1 84 ? 9.892 2.086 -3.468 1.00 84.75 84 ILE A C 1
ATOM 636 O O . ILE A 1 84 ? 10.192 0.905 -3.577 1.00 84.75 84 ILE A O 1
ATOM 640 N N . CYS A 1 85 ? 9.026 2.671 -4.306 1.00 83.88 85 CYS A N 1
ATOM 641 C CA . CYS A 1 85 ? 8.331 1.924 -5.366 1.00 83.88 85 CYS A CA 1
ATOM 642 C C . CYS A 1 85 ? 9.226 1.553 -6.543 1.00 83.88 85 CYS A C 1
ATOM 644 O O . CYS A 1 85 ? 9.010 0.515 -7.160 1.00 83.88 85 CYS A O 1
ATOM 646 N N . THR A 1 86 ? 10.166 2.425 -6.912 1.00 80.38 86 THR A N 1
ATOM 647 C CA . THR A 1 86 ? 10.854 2.317 -8.204 1.00 80.38 86 THR A CA 1
ATOM 648 C C . THR A 1 86 ? 12.322 1.952 -8.032 1.00 80.38 86 THR A C 1
ATOM 650 O O . THR A 1 86 ? 12.844 1.135 -8.793 1.00 80.38 86 THR A O 1
ATOM 653 N N . ALA A 1 87 ? 12.986 2.497 -7.010 1.00 79.88 87 ALA A N 1
ATOM 654 C CA . ALA A 1 87 ? 14.437 2.418 -6.846 1.00 79.88 87 ALA A CA 1
ATOM 655 C C . ALA A 1 87 ? 14.901 1.502 -5.700 1.00 79.88 87 ALA A C 1
ATOM 657 O O . ALA A 1 87 ? 16.107 1.384 -5.468 1.00 79.88 87 ALA A O 1
ATOM 658 N N . ASN A 1 88 ? 13.981 0.856 -4.979 1.00 77.94 88 ASN A N 1
ATOM 659 C CA . ASN A 1 88 ? 14.311 0.038 -3.821 1.00 77.94 88 ASN A CA 1
ATOM 660 C C . ASN A 1 88 ? 13.713 -1.368 -3.909 1.00 77.94 88 ASN A C 1
ATOM 662 O O . ASN A 1 88 ? 12.522 -1.539 -4.124 1.00 77.94 88 ASN A O 1
ATOM 666 N N . ARG A 1 89 ? 14.558 -2.375 -3.680 1.00 73.44 89 ARG A N 1
ATOM 667 C CA . ARG A 1 89 ? 14.161 -3.789 -3.532 1.00 73.44 89 ARG A CA 1
ATOM 668 C C . ARG A 1 89 ? 14.373 -4.301 -2.104 1.00 73.44 89 ARG A C 1
ATOM 670 O O . ARG A 1 89 ? 14.153 -5.472 -1.808 1.00 73.44 89 ARG A O 1
ATOM 677 N N . HIS A 1 90 ? 14.848 -3.432 -1.210 1.00 69.12 90 HIS A N 1
ATOM 678 C CA . HIS A 1 90 ? 15.225 -3.788 0.150 1.00 69.12 90 HIS A CA 1
ATOM 679 C C . HIS A 1 90 ? 14.666 -2.779 1.152 1.00 69.12 90 HIS A C 1
ATOM 681 O O . HIS A 1 90 ? 15.122 -1.642 1.214 1.00 69.12 90 HIS A O 1
ATOM 687 N N . TYR A 1 91 ? 13.748 -3.239 2.004 1.00 61.59 91 TYR A N 1
ATOM 688 C CA . TYR A 1 91 ? 13.058 -2.453 3.036 1.00 61.59 91 TYR A CA 1
ATOM 689 C C . TYR A 1 91 ? 11.963 -1.515 2.511 1.00 61.59 91 TYR A C 1
ATOM 691 O O . TYR A 1 91 ? 12.006 -1.035 1.386 1.00 61.59 91 TYR A O 1
ATOM 699 N N . ALA A 1 92 ? 11.004 -1.218 3.380 1.00 69.56 92 ALA A N 1
ATOM 700 C CA . ALA A 1 92 ? 9.961 -0.230 3.145 1.00 69.56 92 ALA A CA 1
ATOM 701 C C . ALA A 1 92 ? 10.373 1.151 3.691 1.00 69.56 92 ALA A C 1
ATOM 703 O O . ALA A 1 92 ? 11.494 1.360 4.178 1.00 69.56 92 ALA A O 1
ATOM 704 N N . GLU A 1 93 ? 9.446 2.107 3.674 1.00 77.38 93 GLU A N 1
ATOM 705 C CA . GLU A 1 93 ? 9.485 3.235 4.602 1.00 77.38 93 GLU A CA 1
ATOM 706 C C . GLU A 1 93 ? 9.614 2.769 6.063 1.00 77.38 93 GLU A C 1
ATOM 708 O O . GLU A 1 93 ? 9.315 1.626 6.411 1.00 77.38 93 GLU A O 1
ATOM 713 N N . HIS A 1 94 ? 10.064 3.660 6.948 1.00 83.88 94 HIS A N 1
ATOM 714 C CA . HIS A 1 94 ? 10.230 3.304 8.353 1.00 83.88 94 HIS A CA 1
ATOM 715 C C . HIS A 1 94 ? 8.897 2.867 8.984 1.00 83.88 94 HIS A C 1
ATOM 717 O O . HIS A 1 94 ? 7.842 3.448 8.723 1.00 83.88 94 HIS A O 1
ATOM 723 N N . SER A 1 95 ? 8.963 1.853 9.851 1.00 85.81 95 SER A N 1
ATOM 724 C CA . SER A 1 95 ? 7.817 1.391 10.639 1.00 85.81 95 SER A CA 1
ATOM 725 C C . SER A 1 95 ? 7.216 2.559 11.415 1.00 85.81 95 SER A C 1
ATOM 727 O O . SER A 1 95 ? 7.937 3.251 12.130 1.00 85.81 95 SER A O 1
ATOM 729 N N . GLY A 1 96 ? 5.903 2.747 11.313 1.00 85.56 96 GLY A N 1
ATOM 730 C CA . GLY A 1 96 ? 5.209 3.873 11.938 1.00 85.56 96 GLY A CA 1
ATOM 731 C C . GLY A 1 96 ? 4.776 4.967 10.964 1.00 85.56 96 GLY A C 1
ATOM 732 O O . GLY A 1 96 ? 3.793 5.648 11.258 1.00 85.56 96 GLY A O 1
ATOM 733 N N . TYR A 1 97 ? 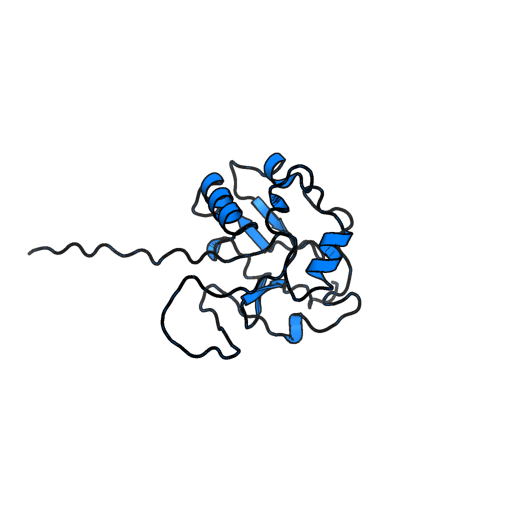5.419 5.076 9.791 1.00 86.75 97 TYR A N 1
ATOM 734 C CA . TYR A 1 97 ? 5.241 6.197 8.857 1.00 86.75 97 TYR A CA 1
ATOM 735 C C . TYR A 1 97 ? 3.773 6.500 8.539 1.00 86.75 97 TYR A C 1
ATOM 737 O O . TYR A 1 97 ? 3.365 7.656 8.564 1.00 86.75 97 TYR A O 1
ATOM 745 N N . ALA A 1 98 ? 2.951 5.480 8.284 1.00 87.06 98 ALA A N 1
ATOM 746 C CA . ALA A 1 98 ? 1.541 5.676 7.942 1.00 87.06 98 ALA A CA 1
ATOM 747 C C . ALA A 1 98 ? 0.681 6.173 9.127 1.00 87.06 98 ALA A C 1
ATOM 749 O O . ALA A 1 98 ? -0.403 6.719 8.931 1.00 87.06 98 ALA A O 1
ATOM 750 N N . PHE A 1 99 ? 1.123 5.975 10.370 1.00 88.19 99 PHE A N 1
ATOM 751 C CA . PHE A 1 99 ? 0.323 6.266 11.562 1.00 88.19 99 PHE A CA 1
ATOM 752 C C . PHE A 1 99 ? 0.672 7.590 12.248 1.00 88.19 99 PHE A C 1
ATOM 754 O O . PHE A 1 99 ? -0.073 8.014 13.139 1.00 88.19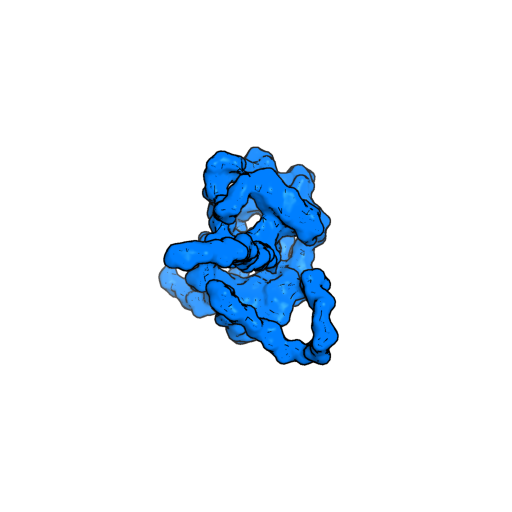 99 PHE A O 1
ATOM 761 N N . GLU A 1 100 ? 1.795 8.199 11.878 1.00 89.25 100 GLU A N 1
ATOM 762 C CA . GLU A 1 100 ? 2.244 9.501 12.365 1.00 89.25 100 GLU A CA 1
ATOM 763 C C . GLU A 1 100 ? 1.491 10.625 11.636 1.00 89.25 100 GLU A C 1
ATOM 765 O O . GLU A 1 100 ? 1.268 10.577 10.425 1.00 89.25 100 GLU A O 1
ATOM 770 N N . LYS A 1 101 ? 1.042 11.639 12.385 1.00 83.12 101 LYS A N 1
ATOM 771 C CA . LYS A 1 101 ? 0.243 12.742 11.816 1.00 83.12 101 LYS A CA 1
ATOM 772 C C . LYS A 1 101 ? 1.116 13.746 11.071 1.00 83.12 101 LYS A C 1
ATOM 774 O O . LYS A 1 101 ? 0.643 14.454 10.188 1.00 83.12 101 LYS A O 1
ATOM 779 N N . GLU A 1 102 ? 2.377 13.819 11.468 1.00 84.25 102 GLU A N 1
ATOM 780 C CA . GLU A 1 102 ? 3.410 14.689 10.925 1.00 84.25 102 GLU A CA 1
ATOM 781 C C . GLU A 1 102 ? 3.898 14.195 9.554 1.00 84.25 102 GLU A C 1
ATOM 783 O O . GLU A 1 102 ? 4.476 14.963 8.785 1.00 84.25 102 GLU A O 1
ATOM 788 N N . THR A 1 103 ? 3.659 12.919 9.240 1.00 80.62 103 THR A N 1
ATOM 789 C CA . THR A 1 103 ? 4.109 12.258 8.011 1.00 80.62 103 THR A CA 1
ATOM 790 C C . THR A 1 103 ? 2.980 12.037 7.013 1.00 80.62 103 THR A C 1
ATOM 792 O O . THR A 1 103 ? 3.198 12.243 5.820 1.00 80.62 103 THR A O 1
ATOM 795 N N . THR A 1 104 ? 1.794 11.618 7.472 1.00 86.50 104 THR A N 1
ATOM 796 C CA . THR A 1 104 ? 0.632 11.368 6.615 1.00 86.50 104 THR A CA 1
ATOM 797 C C . THR A 1 104 ? -0.670 11.799 7.286 1.00 86.50 104 THR A C 1
ATOM 799 O O . THR A 1 104 ? -0.809 11.861 8.506 1.00 86.50 104 THR A O 1
ATOM 802 N N . SER A 1 105 ? -1.684 12.048 6.463 1.00 88.62 105 SER A N 1
ATOM 803 C CA . SER A 1 105 ? -3.053 12.334 6.906 1.00 88.62 105 SER A CA 1
ATOM 804 C C . SER A 1 105 ? -3.976 11.111 6.829 1.00 88.62 105 SER A C 1
ATOM 806 O O . SER A 1 105 ? -5.194 11.258 6.936 1.00 88.62 105 SER A O 1
ATOM 808 N N . TRP A 1 106 ? -3.420 9.899 6.685 1.00 89.62 106 TRP A N 1
ATOM 809 C CA . TRP A 1 106 ? -4.185 8.679 6.402 1.00 89.62 106 TRP A CA 1
ATOM 810 C C . TRP A 1 106 ? -5.267 8.411 7.448 1.00 89.62 106 TRP A C 1
ATOM 812 O O . TRP A 1 106 ? -6.454 8.422 7.132 1.00 89.62 106 TRP A O 1
ATOM 822 N N . LEU A 1 107 ? -4.889 8.277 8.722 1.00 89.50 107 LEU A N 1
ATOM 823 C CA . LEU A 1 107 ? -5.842 7.977 9.800 1.00 89.50 107 LEU A CA 1
ATOM 824 C C . LEU A 1 107 ? -6.854 9.100 10.081 1.00 89.50 107 LEU A C 1
ATOM 826 O O . LEU A 1 107 ? -7.856 8.867 10.768 1.00 89.50 107 LEU A O 1
ATOM 830 N N . ALA A 1 108 ? -6.574 10.315 9.603 1.00 89.81 108 ALA A N 1
ATOM 831 C CA . ALA A 1 108 ? -7.468 11.460 9.724 1.00 89.81 108 ALA A CA 1
ATOM 832 C C . ALA A 1 108 ? -8.525 11.499 8.609 1.00 89.81 108 ALA A C 1
ATOM 834 O O . ALA A 1 108 ? -9.592 12.064 8.826 1.00 89.81 108 ALA A O 1
ATOM 835 N N . GLN A 1 109 ? -8.233 10.916 7.441 1.00 86.69 109 GLN A N 1
ATOM 836 C CA . GLN A 1 109 ? -9.082 11.001 6.246 1.00 86.69 109 GLN A CA 1
ATOM 837 C C . GLN A 1 109 ? -9.726 9.672 5.838 1.00 86.69 109 GLN A C 1
ATOM 839 O O . GLN A 1 109 ? -10.672 9.676 5.057 1.00 86.69 109 GLN A O 1
ATOM 844 N N . VAL A 1 110 ? -9.207 8.541 6.317 1.00 89.00 110 VAL A N 1
ATOM 845 C CA . VAL A 1 110 ? -9.728 7.211 5.984 1.00 89.00 110 VAL A CA 1
ATOM 846 C C . VAL A 1 110 ? -11.163 7.039 6.496 1.00 89.00 110 VAL A C 1
ATOM 848 O O . VAL A 1 110 ? -11.458 7.352 7.654 1.00 89.00 110 VAL A O 1
ATOM 851 N N . ASP A 1 111 ? -12.051 6.546 5.630 1.00 89.00 111 ASP A N 1
ATOM 852 C CA . ASP A 1 111 ? -13.403 6.156 6.029 1.00 89.00 111 ASP A CA 1
ATOM 853 C C . ASP A 1 111 ? -13.308 4.946 6.967 1.00 89.00 111 ASP A C 1
ATOM 855 O O . ASP A 1 111 ? -12.664 3.946 6.661 1.00 89.00 111 ASP A O 1
ATOM 859 N N . ARG A 1 112 ? -13.912 5.071 8.148 1.00 93.25 112 ARG A N 1
ATOM 860 C CA . ARG A 1 112 ? -13.907 4.029 9.184 1.00 93.25 112 ARG A CA 1
ATOM 861 C C . ARG A 1 112 ? -15.177 3.183 9.165 1.00 93.25 112 ARG A C 1
ATOM 863 O O . ARG A 1 112 ? -15.223 2.157 9.836 1.00 93.25 112 ARG A O 1
ATOM 870 N N . GLY A 1 113 ? -16.206 3.638 8.451 1.00 91.12 113 GLY A N 1
ATOM 871 C CA . GLY A 1 113 ? -17.495 2.965 8.330 1.00 91.12 113 GLY A CA 1
ATOM 872 C C . GLY A 1 113 ? -17.568 2.004 7.147 1.00 91.12 113 GLY A C 1
ATOM 873 O O . GLY A 1 113 ? -18.343 1.054 7.204 1.00 91.12 113 GLY A O 1
ATOM 874 N N . ASN A 1 114 ? -16.756 2.218 6.107 1.00 93.44 114 ASN A N 1
ATOM 875 C CA . ASN A 1 114 ? -16.751 1.403 4.893 1.00 93.44 114 ASN A CA 1
ATOM 876 C C . ASN A 1 114 ? -15.340 0.912 4.534 1.00 93.44 114 ASN A C 1
ATOM 878 O O . ASN A 1 114 ? -14.357 1.563 4.893 1.00 93.44 114 ASN A O 1
ATOM 882 N N . PRO A 1 115 ? -15.222 -0.207 3.791 1.00 94.12 115 PRO A N 1
ATOM 883 C CA . PRO A 1 115 ? -13.956 -0.608 3.192 1.00 94.12 115 PRO A CA 1
ATOM 884 C C . PRO A 1 115 ? -13.392 0.492 2.287 1.00 94.12 115 PRO A C 1
ATOM 886 O O . PRO A 1 115 ? -14.116 1.107 1.504 1.00 94.12 115 PRO A O 1
ATOM 889 N N . VAL A 1 116 ? -12.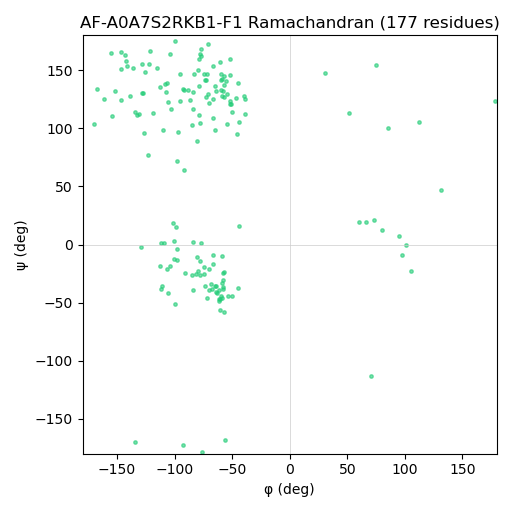086 0.716 2.387 1.00 92.25 116 VAL A N 1
ATOM 890 C CA . VAL A 1 116 ? -11.350 1.731 1.635 1.00 92.25 116 VAL A CA 1
ATOM 891 C C . VAL A 1 116 ? -10.485 1.062 0.582 1.00 92.25 116 VAL A C 1
ATOM 893 O O . VAL A 1 116 ? -9.826 0.061 0.856 1.00 92.25 116 VAL A O 1
ATOM 896 N N . GLU A 1 117 ? -10.465 1.647 -0.612 1.00 90.75 117 GLU A N 1
ATOM 897 C CA . GLU A 1 117 ? -9.604 1.219 -1.710 1.00 90.75 117 GLU A CA 1
ATOM 898 C C . GLU A 1 117 ? -8.236 1.915 -1.654 1.00 90.75 117 GLU A C 1
ATOM 900 O O . GLU A 1 117 ? -8.132 3.144 -1.509 1.00 90.75 117 GLU A O 1
ATOM 905 N N . TYR A 1 118 ? -7.184 1.115 -1.800 1.00 91.31 118 TYR A N 1
ATOM 906 C CA . TYR A 1 118 ? -5.784 1.527 -1.815 1.00 91.31 118 TYR A CA 1
ATOM 907 C C . TYR A 1 118 ? -5.218 1.285 -3.209 1.00 91.31 118 TYR A C 1
ATOM 909 O O . TYR A 1 118 ? -5.460 0.238 -3.812 1.00 91.31 118 TYR A O 1
ATOM 917 N N . PHE A 1 119 ? -4.472 2.263 -3.711 1.00 86.06 119 PHE A N 1
ATOM 918 C CA . PHE A 1 119 ? -4.050 2.327 -5.105 1.00 86.06 119 PHE A CA 1
ATOM 919 C C . PHE A 1 119 ? -2.532 2.378 -5.212 1.00 86.06 119 PHE A C 1
ATOM 921 O O . PHE A 1 119 ? -1.858 2.833 -4.293 1.00 86.06 119 PHE A O 1
ATOM 928 N N . ASP A 1 120 ? -2.008 1.936 -6.341 1.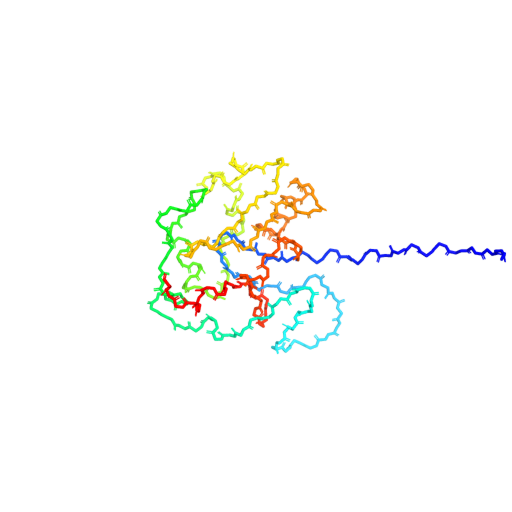00 86.56 120 ASP A N 1
ATOM 929 C CA . ASP A 1 120 ? -0.606 2.073 -6.706 1.00 86.56 120 ASP A CA 1
ATOM 930 C C . ASP A 1 120 ? -0.222 3.549 -6.880 1.00 86.56 120 ASP A C 1
ATOM 932 O O . ASP A 1 120 ? -0.962 4.339 -7.470 1.00 86.56 120 ASP A O 1
ATOM 936 N N . SER A 1 121 ? 0.938 3.940 -6.356 1.00 85.94 121 SER A N 1
ATOM 937 C CA . SER A 1 121 ? 1.395 5.334 -6.395 1.00 85.94 121 SER A CA 1
ATOM 938 C C . SER A 1 121 ? 2.020 5.753 -7.731 1.00 85.94 121 SER A C 1
ATOM 940 O O . SER A 1 121 ? 2.215 6.950 -7.939 1.00 85.94 121 SER A O 1
ATOM 942 N N . ILE A 1 122 ? 2.299 4.815 -8.640 1.00 85.81 122 ILE A N 1
ATOM 943 C CA . ILE A 1 122 ? 2.884 5.046 -9.968 1.00 85.81 122 ILE A CA 1
ATOM 944 C C . ILE A 1 122 ? 1.797 5.043 -11.053 1.00 85.81 122 ILE A C 1
ATOM 946 O O . ILE A 1 122 ? 1.699 5.974 -11.858 1.00 85.81 122 ILE A O 1
ATOM 950 N N . PHE A 1 123 ? 0.959 4.009 -11.075 1.00 83.75 123 PHE A N 1
ATOM 951 C CA . PHE A 1 123 ? -0.027 3.763 -12.130 1.00 83.75 123 PHE A CA 1
ATOM 952 C C . PHE A 1 123 ? -1.467 4.047 -11.699 1.00 83.75 123 PHE A C 1
ATOM 954 O O . PHE A 1 123 ? -2.300 4.339 -12.553 1.00 83.75 123 PHE A O 1
ATOM 961 N N . GLY A 1 124 ? -1.755 4.050 -10.394 1.00 83.12 124 GLY A N 1
ATOM 962 C CA . GLY A 1 124 ? -3.096 4.330 -9.879 1.00 83.12 124 GLY A CA 1
ATOM 963 C C . GLY A 1 124 ? -4.059 3.146 -9.938 1.00 83.12 124 GLY A C 1
ATOM 964 O O . GLY A 1 124 ? -5.253 3.346 -9.726 1.00 83.12 124 GLY A O 1
ATOM 965 N N . ASP A 1 125 ? -3.577 1.929 -10.197 1.00 85.38 125 ASP A N 1
ATOM 966 C CA . ASP A 1 125 ? -4.409 0.727 -10.150 1.00 85.38 125 ASP A CA 1
ATOM 967 C C . ASP A 1 125 ? -4.771 0.370 -8.712 1.00 85.38 125 ASP A C 1
ATOM 969 O O . ASP A 1 125 ? -3.983 0.563 -7.783 1.00 85.38 125 ASP A O 1
ATOM 973 N N . ARG A 1 126 ? -5.964 -0.187 -8.512 1.00 90.94 126 ARG A N 1
ATOM 974 C CA . ARG A 1 126 ? -6.382 -0.658 -7.194 1.00 90.94 126 ARG A CA 1
ATOM 975 C C . ARG A 1 126 ? -5.600 -1.912 -6.814 1.00 90.94 126 ARG A C 1
ATOM 977 O O . ARG A 1 126 ? -5.584 -2.881 -7.567 1.00 90.94 126 ARG A O 1
ATOM 984 N N . MET A 1 127 ? -5.019 -1.898 -5.619 1.00 88.19 127 MET A N 1
ATOM 985 C CA . MET A 1 127 ? -4.243 -3.013 -5.071 1.00 88.19 127 MET A CA 1
ATOM 986 C C . MET A 1 127 ? -4.940 -3.685 -3.893 1.00 88.19 127 MET A C 1
ATOM 988 O O . MET A 1 127 ? -4.860 -4.903 -3.754 1.00 88.19 127 MET A O 1
ATOM 992 N N . PHE A 1 128 ? -5.644 -2.912 -3.057 1.00 94.81 128 PHE A N 1
ATOM 993 C CA . PHE A 1 128 ? -6.309 -3.442 -1.864 1.00 94.81 128 PHE A CA 1
ATOM 994 C C . PHE A 1 128 ? -7.663 -2.799 -1.614 1.00 94.81 128 PHE A C 1
ATOM 996 O O . PHE A 1 128 ? -7.878 -1.635 -1.949 1.00 94.81 128 PHE A O 1
ATOM 1003 N N . THR A 1 129 ? -8.542 -3.541 -0.947 1.00 94.69 129 THR A N 1
ATOM 1004 C CA . THR A 1 129 ? -9.787 -3.040 -0.359 1.00 94.69 129 THR A CA 1
ATOM 1005 C C . THR A 1 129 ? -9.880 -3.529 1.081 1.00 94.69 129 THR A C 1
ATOM 1007 O O . THR A 1 129 ? -10.015 -4.725 1.312 1.00 94.69 129 THR A O 1
ATOM 1010 N N . ALA A 1 130 ? -9.797 -2.627 2.062 1.00 93.50 130 ALA A N 1
ATOM 1011 C CA . ALA A 1 130 ? -9.784 -3.000 3.479 1.00 93.50 130 ALA A CA 1
ATOM 1012 C C . ALA A 1 130 ? -10.469 -1.968 4.384 1.00 93.50 130 ALA A C 1
ATOM 1014 O O . ALA A 1 130 ? -10.417 -0.772 4.090 1.00 93.50 130 ALA A O 1
ATOM 1015 N N . PRO A 1 131 ? -11.042 -2.391 5.523 1.00 95.38 131 PRO A N 1
ATOM 1016 C CA . PRO A 1 131 ? -11.075 -3.771 6.022 1.00 95.38 131 PRO A CA 1
ATOM 1017 C C . PRO A 1 131 ? -12.153 -4.651 5.362 1.00 95.38 131 PRO A C 1
ATOM 1019 O O . PRO A 1 131 ? -13.224 -4.163 5.012 1.00 95.38 131 PRO A O 1
ATOM 1022 N N . MET A 1 132 ? -11.912 -5.964 5.265 1.00 91.12 132 MET A N 1
ATOM 1023 C CA . MET A 1 132 ? -12.920 -6.972 4.901 1.00 91.12 132 MET A CA 1
ATOM 1024 C C . MET A 1 132 ? -12.957 -8.113 5.924 1.00 91.12 132 MET A C 1
ATOM 1026 O O . MET A 1 132 ? -11.932 -8.690 6.287 1.00 91.12 132 MET A O 1
ATOM 1030 N N . GLY A 1 133 ? -14.156 -8.455 6.406 1.00 93.50 133 GLY A N 1
ATOM 1031 C CA . GLY A 1 133 ? -14.337 -9.521 7.404 1.00 93.50 133 GLY A CA 1
ATOM 1032 C C . GLY A 1 133 ? -13.733 -9.210 8.783 1.00 93.50 133 GLY A C 1
ATOM 1033 O O . GLY A 1 133 ? -13.474 -10.133 9.555 1.00 93.50 133 GLY A O 1
ATOM 1034 N N . ARG A 1 134 ? -13.476 -7.929 9.074 1.00 94.00 134 ARG A N 1
ATOM 1035 C CA . ARG A 1 134 ? -12.993 -7.392 10.357 1.00 94.00 134 ARG A CA 1
ATOM 1036 C C . ARG A 1 134 ? -13.400 -5.927 10.507 1.00 94.00 134 ARG A C 1
ATOM 1038 O O . ARG A 1 134 ? -13.766 -5.296 9.513 1.00 94.00 134 ARG A O 1
ATOM 1045 N N . THR A 1 135 ? -13.319 -5.382 11.717 1.00 96.06 135 THR A N 1
ATOM 1046 C CA . THR A 1 135 ? -13.554 -3.945 11.928 1.00 96.06 135 THR A CA 1
ATOM 1047 C C . THR A 1 135 ? -12.342 -3.109 11.517 1.00 96.06 135 THR A C 1
ATOM 1049 O O . THR A 1 135 ? -11.221 -3.609 11.365 1.00 96.06 135 THR A O 1
ATOM 1052 N N . PHE A 1 136 ? -12.557 -1.802 11.361 1.00 95.12 136 PHE A N 1
ATOM 1053 C CA . PHE A 1 136 ? -11.474 -0.857 11.111 1.00 95.12 136 PHE A CA 1
ATOM 1054 C C . PHE A 1 136 ? -10.460 -0.836 12.266 1.00 95.12 136 PHE A C 1
ATOM 1056 O O . PHE A 1 136 ? -9.253 -0.806 12.036 1.00 95.12 136 PHE A O 1
ATOM 1063 N N . GLU A 1 137 ? -10.919 -0.930 13.514 1.00 96.31 137 GLU A N 1
ATOM 1064 C CA . GLU A 1 137 ? -10.055 -0.984 14.697 1.00 96.31 137 GLU A CA 1
ATOM 1065 C C . GLU A 1 137 ? -9.173 -2.233 14.700 1.00 96.31 137 GLU A C 1
ATOM 1067 O O . GLU A 1 137 ? -7.986 -2.135 15.009 1.00 96.31 137 GLU A O 1
ATOM 1072 N N . GLU A 1 138 ? -9.719 -3.392 14.321 1.00 95.62 138 GLU A N 1
ATOM 1073 C CA . GLU A 1 138 ? -8.948 -4.632 14.193 1.00 95.62 138 GLU A CA 1
ATOM 1074 C C . GLU A 1 138 ? -7.887 -4.520 13.094 1.00 95.62 138 GLU A C 1
ATOM 1076 O O . GLU A 1 138 ? -6.747 -4.946 13.291 1.00 95.62 138 GLU A O 1
ATOM 1081 N N . PHE A 1 139 ? -8.233 -3.906 11.958 1.00 93.25 139 PHE A N 1
ATOM 1082 C CA . PHE A 1 139 ? -7.280 -3.619 10.886 1.00 93.25 139 PHE A CA 1
ATOM 1083 C C . PHE A 1 139 ? -6.148 -2.700 11.352 1.00 93.25 139 PHE A C 1
ATOM 1085 O O . PHE A 1 139 ? -4.977 -3.016 11.134 1.00 93.25 139 PHE A O 1
ATOM 1092 N N . ILE A 1 140 ? -6.460 -1.603 12.047 1.00 93.69 140 ILE A N 1
ATOM 1093 C CA . ILE A 1 140 ? -5.440 -0.681 12.564 1.00 93.69 140 ILE A CA 1
ATOM 1094 C C . ILE A 1 140 ? -4.602 -1.322 13.670 1.00 93.69 140 ILE A C 1
ATOM 1096 O O . ILE A 1 140 ? -3.393 -1.098 13.712 1.00 93.69 140 ILE A O 1
ATOM 1100 N N . LEU A 1 141 ? -5.201 -2.119 14.555 1.00 93.50 141 LEU A N 1
ATOM 1101 C CA . LEU A 1 141 ? -4.473 -2.829 15.606 1.00 93.50 141 LEU A CA 1
ATOM 1102 C C . LEU A 1 141 ? -3.452 -3.803 15.007 1.00 93.50 141 LEU A C 1
ATOM 1104 O O . LEU A 1 141 ? -2.290 -3.808 15.419 1.00 93.50 141 LEU A O 1
ATOM 1108 N N . GLU A 1 142 ? -3.876 -4.594 14.020 1.00 89.88 142 GLU A N 1
ATOM 1109 C CA . GLU A 1 142 ? -2.998 -5.510 13.290 1.00 89.88 142 GLU A CA 1
ATOM 1110 C C . GLU A 1 142 ? -1.894 -4.731 12.560 1.00 89.88 142 GLU A C 1
ATOM 1112 O O . GLU A 1 142 ? -0.711 -5.014 12.745 1.00 89.88 142 GLU A O 1
ATOM 1117 N N . SER A 1 143 ? -2.264 -3.673 11.836 1.00 89.12 143 SER A N 1
ATOM 1118 C CA . SER A 1 143 ? -1.325 -2.823 11.097 1.00 89.12 143 SER A CA 1
ATOM 1119 C C . SER A 1 143 ? -0.267 -2.190 12.015 1.00 89.12 143 SER A C 1
ATOM 1121 O O . SER A 1 143 ? 0.933 -2.248 11.752 1.00 89.12 143 SER A O 1
ATOM 1123 N N . ARG A 1 144 ? -0.667 -1.640 13.168 1.00 88.81 144 ARG A N 1
ATOM 1124 C CA . ARG A 1 144 ? 0.270 -1.041 14.137 1.00 88.81 144 ARG A CA 1
ATOM 1125 C C . ARG A 1 144 ? 1.233 -2.055 14.736 1.00 88.81 144 ARG A C 1
ATOM 1127 O O . ARG A 1 144 ? 2.381 -1.708 14.992 1.00 88.81 144 ARG A O 1
ATOM 1134 N N . LYS A 1 145 ? 0.777 -3.289 14.960 1.00 89.06 145 LYS A N 1
ATOM 1135 C CA . LYS A 1 145 ? 1.638 -4.373 15.445 1.00 89.06 145 LYS A CA 1
ATOM 1136 C C . LYS A 1 145 ? 2.713 -4.735 14.419 1.00 89.06 145 LYS A C 1
ATOM 1138 O O . LYS A 1 145 ? 3.823 -5.078 14.814 1.00 89.06 145 LYS A O 1
ATOM 1143 N N . HIS A 1 146 ? 2.380 -4.664 13.132 1.00 84.38 146 HIS A N 1
ATOM 1144 C CA . HIS A 1 146 ? 3.321 -4.925 12.048 1.00 84.38 146 HIS A CA 1
ATOM 1145 C C . HIS A 1 146 ? 4.218 -3.730 11.720 1.00 84.38 146 HIS A C 1
ATOM 1147 O O . HIS A 1 146 ? 5.324 -3.944 11.245 1.00 84.38 146 HIS A O 1
ATOM 1153 N N . GLY A 1 147 ? 3.774 -2.505 12.007 1.00 86.88 147 GLY A N 1
ATOM 1154 C CA . GLY A 1 147 ? 4.498 -1.270 11.691 1.00 86.88 147 GLY A CA 1
ATOM 1155 C C . GLY A 1 147 ? 4.032 -0.589 10.401 1.00 86.88 147 GLY A C 1
ATOM 1156 O O . GLY A 1 147 ? 4.376 0.571 10.172 1.00 86.88 147 GLY A O 1
ATOM 1157 N N . TRP A 1 148 ? 3.180 -1.260 9.621 1.00 89.69 148 TRP A N 1
ATOM 1158 C CA . TRP A 1 148 ? 2.641 -0.822 8.330 1.00 89.69 148 TRP A CA 1
ATOM 1159 C C . TRP A 1 148 ? 1.183 -1.275 8.179 1.00 89.69 148 TRP A C 1
ATOM 1161 O O . TRP A 1 148 ? 0.760 -2.168 8.917 1.00 89.69 148 TRP A O 1
ATOM 1171 N N . PRO A 1 149 ? 0.397 -0.697 7.249 1.00 90.31 149 PRO A N 1
ATOM 1172 C CA . PRO A 1 149 ? -0.860 -1.307 6.816 1.00 90.31 149 PRO A CA 1
ATOM 1173 C C . PRO A 1 149 ? -0.685 -2.818 6.566 1.00 90.31 149 PRO A C 1
ATOM 1175 O O . PRO A 1 149 ? 0.356 -3.255 6.088 1.00 90.31 149 PRO A O 1
ATOM 1178 N N . SER A 1 150 ? -1.655 -3.631 6.980 1.00 90.00 150 SER A N 1
ATOM 1179 C CA . SER A 1 150 ? -1.572 -5.099 6.906 1.00 90.00 150 SER A CA 1
ATOM 1180 C C . SER A 1 150 ? -2.862 -5.645 6.316 1.00 90.00 150 SER A C 1
ATOM 1182 O O . SER A 1 150 ? -3.900 -5.558 6.972 1.00 90.00 150 SER A O 1
ATOM 1184 N N . PHE A 1 151 ? -2.816 -6.196 5.103 1.00 92.25 151 PHE A N 1
ATOM 1185 C CA . PHE A 1 151 ? -3.985 -6.580 4.305 1.00 92.25 151 PHE A CA 1
ATOM 1186 C C . PHE A 1 151 ? -4.156 -8.098 4.249 1.00 92.25 151 PHE A C 1
ATOM 1188 O O . PHE A 1 151 ? -3.230 -8.821 3.942 1.00 92.25 151 PHE A O 1
ATOM 1195 N N . ARG A 1 152 ? -5.334 -8.652 4.497 1.00 91.94 152 ARG A N 1
ATOM 1196 C CA . ARG A 1 152 ? -5.539 -10.111 4.378 1.00 91.94 152 ARG A CA 1
ATOM 1197 C C . ARG A 1 152 ? -5.659 -10.547 2.922 1.00 91.94 152 ARG A C 1
ATOM 1199 O O . ARG A 1 152 ? -6.021 -9.744 2.077 1.00 91.94 152 ARG A O 1
ATOM 1206 N N . ASP A 1 153 ? -5.477 -11.839 2.651 1.00 91.38 153 ASP A N 1
ATOM 1207 C CA . ASP A 1 153 ? -5.684 -12.460 1.328 1.00 91.38 153 ASP A CA 1
ATOM 1208 C C . ASP A 1 153 ? -6.982 -12.029 0.627 1.00 91.38 153 ASP A C 1
ATOM 1210 O O . ASP A 1 153 ? -7.001 -11.857 -0.588 1.00 91.38 153 ASP A O 1
ATOM 1214 N N . ALA A 1 154 ? -8.061 -11.845 1.394 1.00 91.88 154 ALA A N 1
ATOM 1215 C CA . ALA A 1 154 ? -9.370 -11.428 0.892 1.00 91.88 154 ALA A CA 1
ATOM 1216 C C . ALA A 1 154 ? -9.479 -9.924 0.571 1.00 91.88 154 ALA A C 1
ATOM 1218 O O . ALA A 1 154 ? -10.443 -9.511 -0.061 1.00 91.88 154 ALA A O 1
ATOM 1219 N N . GLU A 1 155 ? -8.526 -9.118 1.035 1.00 93.50 155 GLU A N 1
ATOM 1220 C CA . GLU A 1 155 ? -8.457 -7.666 0.838 1.00 93.50 155 GLU A CA 1
ATOM 1221 C C . GLU A 1 155 ? -7.520 -7.296 -0.325 1.00 93.50 155 GLU A C 1
ATOM 1223 O O . GLU A 1 155 ? -7.404 -6.118 -0.649 1.00 93.50 155 GLU A O 1
ATOM 1228 N N . VAL A 1 156 ? -6.845 -8.274 -0.944 1.00 93.94 156 VAL A N 1
ATOM 1229 C CA . VAL A 1 156 ? -5.915 -8.075 -2.065 1.00 93.94 156 VAL A CA 1
ATOM 1230 C C . VAL A 1 156 ? -6.632 -8.196 -3.404 1.00 93.94 156 VAL A C 1
ATOM 1232 O O . VAL A 1 156 ? -7.349 -9.165 -3.657 1.00 93.94 156 VAL A O 1
ATOM 1235 N N . ASP A 1 157 ? -6.381 -7.237 -4.292 1.00 91.88 157 ASP A N 1
ATOM 1236 C CA . ASP A 1 157 ? -6.786 -7.307 -5.690 1.00 91.88 157 ASP A CA 1
ATOM 1237 C C . ASP A 1 157 ? -5.790 -8.168 -6.483 1.00 91.88 157 ASP A C 1
ATOM 1239 O O . ASP A 1 157 ? -4.784 -7.694 -7.018 1.00 91.88 157 ASP A O 1
ATOM 1243 N N . TRP A 1 158 ? -6.060 -9.472 -6.534 1.00 92.06 158 TRP A N 1
ATOM 1244 C CA . TRP A 1 158 ? -5.215 -10.446 -7.229 1.00 92.06 158 TRP A CA 1
ATOM 1245 C C . TRP A 1 158 ? -5.181 -10.275 -8.752 1.00 92.06 158 TRP A C 1
ATOM 1247 O O . TRP A 1 158 ? -4.349 -10.905 -9.408 1.00 92.06 158 TRP A O 1
ATOM 1257 N N . GLU A 1 159 ? -6.017 -9.418 -9.345 1.00 92.62 159 GLU A N 1
ATOM 1258 C CA . GLU A 1 159 ? -5.850 -9.040 -10.752 1.00 92.62 159 GLU A CA 1
ATOM 1259 C C . GLU A 1 159 ? -4.599 -8.170 -10.923 1.00 92.62 159 GLU A C 1
ATOM 1261 O O . GLU A 1 159 ? -3.820 -8.395 -11.855 1.00 92.62 159 GLU A O 1
ATOM 1266 N N . ASN A 1 160 ? -4.351 -7.273 -9.962 1.00 88.50 160 ASN A N 1
ATOM 1267 C CA . ASN A 1 160 ? -3.300 -6.262 -10.029 1.00 88.50 160 ASN A CA 1
ATOM 1268 C C . ASN A 1 160 ? -2.059 -6.569 -9.177 1.00 88.50 160 ASN A C 1
ATOM 1270 O O . ASN A 1 160 ? -1.002 -6.018 -9.476 1.00 88.50 160 ASN A O 1
ATOM 1274 N N . VAL A 1 161 ? -2.142 -7.462 -8.183 1.00 90.88 161 VAL A N 1
ATOM 1275 C CA . VAL A 1 161 ? -1.038 -7.779 -7.254 1.00 90.88 161 VAL A CA 1
ATOM 1276 C C . VAL A 1 161 ? -0.416 -9.147 -7.535 1.00 90.88 161 VAL A C 1
ATOM 1278 O O . VAL A 1 161 ? -1.112 -10.138 -7.774 1.00 90.88 161 VAL A O 1
ATOM 1281 N N . ARG A 1 162 ? 0.914 -9.226 -7.464 1.00 91.56 162 ARG A N 1
ATOM 1282 C CA . ARG A 1 162 ? 1.683 -10.475 -7.494 1.00 91.56 162 ARG A CA 1
ATOM 1283 C C . ARG A 1 162 ? 2.605 -10.570 -6.291 1.00 91.56 162 ARG A C 1
ATOM 1285 O O . ARG A 1 162 ? 3.100 -9.553 -5.819 1.00 91.56 162 ARG A O 1
ATOM 1292 N N . ILE A 1 163 ? 2.859 -11.790 -5.827 1.00 89.94 163 ILE A N 1
ATOM 1293 C CA . ILE A 1 163 ? 3.887 -12.064 -4.816 1.00 89.94 163 ILE A CA 1
ATOM 1294 C C . ILE A 1 163 ? 5.085 -12.729 -5.491 1.00 89.94 163 ILE A C 1
ATOM 1296 O O . ILE A 1 163 ? 4.934 -13.770 -6.130 1.00 89.94 163 ILE A O 1
ATOM 1300 N N . LEU A 1 164 ? 6.268 -12.136 -5.365 1.00 87.12 164 LEU A N 1
ATOM 1301 C CA . LEU A 1 164 ? 7.517 -12.707 -5.862 1.00 87.12 164 LEU A CA 1
ATOM 1302 C C . LEU A 1 164 ? 8.056 -13.789 -4.915 1.00 87.12 164 LEU A C 1
ATOM 1304 O O . LEU A 1 164 ? 7.719 -13.804 -3.721 1.00 87.12 164 LEU A O 1
ATOM 1308 N N . PRO A 1 165 ? 8.932 -14.684 -5.405 1.00 83.44 165 PRO A N 1
ATOM 1309 C CA . PRO A 1 165 ? 9.692 -15.580 -4.542 1.00 83.44 165 PRO A CA 1
ATOM 1310 C C . PRO A 1 165 ? 10.418 -14.799 -3.433 1.00 83.44 165 PRO A C 1
ATOM 1312 O O . PRO A 1 165 ? 11.238 -13.928 -3.693 1.00 83.44 165 PRO A O 1
ATOM 1315 N N . GLY A 1 166 ? 10.121 -15.109 -2.169 1.00 77.69 166 GLY A N 1
ATOM 1316 C CA . GLY A 1 166 ? 10.658 -14.370 -1.014 1.00 77.69 166 GLY A CA 1
ATOM 1317 C C . GLY A 1 166 ? 9.689 -13.361 -0.388 1.00 77.69 166 GLY A C 1
ATOM 1318 O O . GLY A 1 166 ? 10.034 -12.751 0.628 1.00 77.69 166 GLY A O 1
ATOM 1319 N N . GLY A 1 167 ? 8.475 -13.238 -0.933 1.00 82.88 167 GLY A N 1
ATOM 1320 C CA . GLY A 1 167 ? 7.346 -12.568 -0.280 1.00 82.88 167 GLY A CA 1
ATOM 1321 C C . GLY A 1 167 ? 7.151 -11.098 -0.651 1.00 82.88 167 GLY A C 1
ATOM 1322 O O . GLY A 1 167 ? 6.311 -10.438 -0.047 1.00 82.88 167 GLY A O 1
ATOM 1323 N N . GLU A 1 168 ? 7.895 -10.575 -1.628 1.00 84.94 168 GLU A N 1
ATOM 1324 C CA . GLU A 1 168 ? 7.723 -9.202 -2.111 1.00 84.94 168 GLU A CA 1
ATOM 1325 C C . GLU A 1 168 ? 6.400 -9.070 -2.881 1.00 84.94 168 GLU A C 1
ATOM 1327 O O . GLU A 1 168 ? 6.180 -9.773 -3.864 1.00 84.94 168 GLU A O 1
ATOM 1332 N N . ALA A 1 169 ? 5.516 -8.173 -2.441 1.00 88.19 169 ALA A N 1
ATOM 1333 C CA . ALA A 1 169 ? 4.308 -7.817 -3.179 1.00 88.19 169 ALA A CA 1
ATOM 1334 C C . ALA A 1 169 ? 4.624 -6.743 -4.227 1.00 88.19 169 ALA A C 1
ATOM 1336 O O . ALA A 1 169 ? 5.249 -5.738 -3.890 1.00 88.19 169 ALA A O 1
ATOM 1337 N N . VAL A 1 170 ? 4.180 -6.954 -5.469 1.00 88.25 170 VAL A N 1
ATOM 1338 C CA . VAL A 1 170 ? 4.421 -6.062 -6.613 1.00 88.25 170 VAL A CA 1
ATOM 1339 C C . VAL A 1 170 ? 3.155 -5.868 -7.448 1.00 88.25 170 VAL A C 1
ATOM 1341 O O . VAL A 1 170 ? 2.299 -6.754 -7.521 1.00 88.25 170 VAL A O 1
ATOM 1344 N N . SER A 1 171 ? 3.049 -4.715 -8.107 1.00 88.06 171 SER A N 1
ATOM 1345 C CA . SER A 1 171 ? 2.008 -4.439 -9.103 1.00 88.06 171 SER A CA 1
ATOM 1346 C C . SER A 1 171 ? 2.291 -5.178 -10.414 1.00 88.06 171 SER A C 1
ATOM 1348 O O . SER A 1 171 ? 3.441 -5.326 -10.826 1.00 88.06 171 SER A O 1
ATOM 1350 N N . THR A 1 172 ? 1.244 -5.608 -11.117 1.00 85.25 172 THR A N 1
ATOM 1351 C CA . THR A 1 172 ? 1.353 -6.166 -12.477 1.00 85.25 172 THR A CA 1
ATOM 1352 C C . THR A 1 172 ? 1.601 -5.095 -13.536 1.00 85.25 172 THR A C 1
ATOM 1354 O O . THR A 1 172 ? 2.178 -5.392 -14.586 1.00 85.25 172 THR A O 1
ATOM 1357 N N . ASN A 1 173 ? 1.193 -3.849 -13.271 1.00 72.56 173 ASN A N 1
ATOM 1358 C CA . ASN A 1 173 ? 1.213 -2.776 -14.263 1.00 72.56 173 ASN A CA 1
ATOM 1359 C C . ASN A 1 173 ? 2.611 -2.194 -14.513 1.00 72.56 173 ASN A C 1
ATOM 1361 O O . ASN A 1 173 ? 2.795 -1.367 -15.394 1.00 72.56 173 ASN A O 1
ATOM 1365 N N . VAL A 1 174 ? 3.633 -2.737 -13.844 1.00 58.44 174 VAL A N 1
ATOM 1366 C CA . VAL A 1 174 ? 5.027 -2.591 -14.283 1.00 58.44 174 VAL A CA 1
ATOM 1367 C C . VAL A 1 174 ? 5.260 -3.140 -15.699 1.00 58.44 174 VAL A C 1
ATOM 1369 O O . VAL A 1 174 ? 6.341 -2.941 -16.232 1.00 58.44 174 VAL A O 1
ATOM 1372 N N . SER A 1 175 ? 4.300 -3.856 -16.301 1.00 44.56 175 SER A N 1
ATOM 1373 C CA . SER A 1 175 ? 4.468 -4.557 -17.580 1.00 44.56 175 SER A CA 1
ATOM 1374 C C . SER A 1 175 ? 3.398 -4.294 -18.646 1.00 44.56 175 SER A C 1
ATOM 1376 O O . SER A 1 175 ? 3.527 -4.859 -19.736 1.00 44.56 175 SER A O 1
ATOM 1378 N N . LYS A 1 176 ? 2.346 -3.493 -18.391 1.00 44.19 176 LYS A N 1
ATOM 1379 C CA . LYS A 1 176 ? 1.381 -3.203 -19.465 1.00 44.19 176 LYS A CA 1
ATOM 1380 C C . LYS A 1 176 ? 1.879 -2.002 -20.269 1.00 44.19 176 LYS A C 1
ATOM 1382 O O . LYS A 1 176 ? 2.098 -0.947 -19.678 1.00 44.19 176 LYS A O 1
ATOM 1387 N N . PRO A 1 177 ? 2.041 -2.136 -21.595 1.00 33.81 177 PRO A N 1
ATOM 1388 C CA . PRO A 1 177 ? 2.280 -0.977 -22.435 1.00 33.81 177 PRO A CA 1
ATOM 1389 C C . PRO A 1 177 ? 1.110 0.002 -22.289 1.00 33.81 177 PRO A C 1
ATOM 1391 O O . PRO A 1 177 ? -0.041 -0.411 -22.158 1.00 33.81 177 PRO A O 1
ATOM 1394 N N . PHE A 1 178 ? 1.433 1.292 -22.295 1.00 35.41 178 PHE A N 1
ATOM 1395 C CA . PHE A 1 178 ? 0.481 2.400 -22.318 1.00 35.41 178 PHE A CA 1
ATOM 1396 C C . PHE A 1 178 ? -0.546 2.185 -23.454 1.00 35.41 178 PHE A C 1
ATOM 1398 O O . PHE A 1 178 ? -0.151 2.174 -24.621 1.00 35.41 178 PHE A O 1
ATOM 1405 N N . GLU A 1 179 ? -1.827 1.979 -23.126 1.00 31.98 179 GLU A N 1
ATOM 1406 C CA . GLU A 1 179 ? -2.947 2.077 -24.086 1.00 31.98 179 GLU A CA 1
ATOM 1407 C C . GLU A 1 179 ? -3.485 3.510 -24.148 1.00 31.98 179 GLU A C 1
ATOM 1409 O O . GLU A 1 179 ? -3.684 4.122 -23.071 1.00 31.98 179 GLU A O 1
#

Mean predicted aligned error: 11.33 Å

Radius of gyration: 18.1 Å; Cα contacts (8 Å, |Δi|>4): 280; chains: 1; bounding box: 46×57×44 Å